Protein AF-A0A1P8F739-F1 (afdb_monomer_lite)

Structure (mmCIF, N/CA/C/O backbone):
data_AF-A0A1P8F739-F1
#
_entry.id   AF-A0A1P8F739-F1
#
loop_
_atom_site.group_PDB
_atom_site.id
_atom_site.type_symbol
_atom_site.label_atom_id
_atom_site.label_alt_id
_atom_site.label_comp_id
_atom_site.label_asym_id
_atom_site.label_entity_id
_atom_site.label_seq_id
_atom_site.pdbx_PDB_ins_code
_atom_site.Cartn_x
_atom_site.Cartn_y
_atom_site.Cartn_z
_atom_site.occupancy
_atom_site.B_iso_or_equiv
_atom_site.auth_seq_id
_atom_site.auth_comp_id
_atom_site.auth_asym_id
_atom_site.auth_atom_id
_atom_site.pdbx_PDB_model_num
ATOM 1 N N . MET A 1 1 ? 6.357 -5.760 -25.708 1.00 57.72 1 MET A N 1
ATOM 2 C CA . MET A 1 1 ? 6.490 -5.282 -24.318 1.00 57.72 1 MET A CA 1
ATOM 3 C C . MET A 1 1 ? 6.549 -3.772 -24.362 1.00 57.72 1 MET A C 1
ATOM 5 O O . MET A 1 1 ? 7.246 -3.258 -25.229 1.00 57.72 1 MET A O 1
ATOM 9 N N . SER A 1 2 ? 5.793 -3.085 -23.507 1.00 71.75 2 SER A N 1
ATOM 10 C CA . SER A 1 2 ? 5.885 -1.627 -23.394 1.00 71.75 2 SER A CA 1
ATOM 11 C C . SER A 1 2 ? 7.216 -1.226 -22.765 1.00 71.75 2 SER A C 1
ATOM 13 O O . SER A 1 2 ? 7.720 -1.922 -21.885 1.00 71.75 2 SER A O 1
ATOM 15 N N . THR A 1 3 ? 7.787 -0.109 -23.203 1.00 87.81 3 THR A N 1
ATOM 16 C CA . THR A 1 3 ? 8.981 0.454 -22.558 1.00 87.81 3 THR A CA 1
ATOM 17 C C . THR A 1 3 ? 8.620 1.061 -21.197 1.00 87.81 3 THR A C 1
ATOM 19 O O . THR A 1 3 ? 7.480 1.470 -20.971 1.00 87.81 3 THR A O 1
ATOM 22 N N . VAL A 1 4 ? 9.598 1.195 -20.293 1.00 91.12 4 VAL A N 1
ATOM 23 C CA . VAL A 1 4 ? 9.411 1.886 -18.998 1.00 91.12 4 VAL A CA 1
ATOM 24 C C . VAL A 1 4 ? 8.818 3.292 -19.192 1.00 91.12 4 VAL A C 1
ATOM 26 O O . VAL A 1 4 ? 7.920 3.695 -18.457 1.00 91.12 4 VAL A O 1
ATOM 29 N N . HIS A 1 5 ? 9.239 4.015 -20.234 1.00 93.50 5 HIS A N 1
ATOM 30 C CA . HIS A 1 5 ? 8.725 5.350 -20.558 1.00 93.50 5 HIS A CA 1
ATOM 31 C C . HIS A 1 5 ? 7.242 5.340 -20.961 1.00 93.50 5 HIS A C 1
ATOM 33 O O . HIS A 1 5 ? 6.478 6.201 -20.521 1.00 93.50 5 HIS A O 1
ATOM 39 N N . GLU A 1 6 ? 6.816 4.361 -21.762 1.00 92.75 6 GLU A N 1
ATOM 40 C CA . GLU A 1 6 ? 5.405 4.189 -22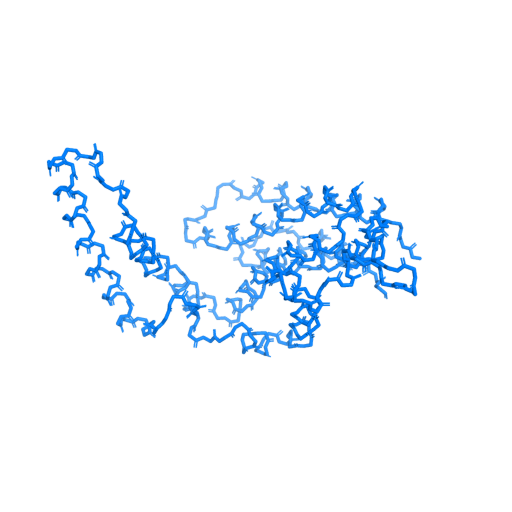.135 1.00 92.75 6 GLU A CA 1
ATOM 41 C C . GLU A 1 6 ? 4.543 3.843 -20.918 1.00 92.75 6 GLU A C 1
ATOM 43 O O . GLU A 1 6 ? 3.455 4.398 -20.754 1.00 92.75 6 GLU A O 1
ATOM 48 N N . LEU A 1 7 ? 5.045 2.974 -20.034 1.00 93.69 7 LEU A N 1
ATOM 49 C CA . LEU A 1 7 ? 4.362 2.605 -18.794 1.00 93.69 7 LEU A CA 1
ATOM 50 C C . LEU A 1 7 ? 4.208 3.799 -17.849 1.00 93.69 7 LEU A C 1
ATOM 52 O O . LEU A 1 7 ? 3.142 3.964 -17.257 1.00 93.69 7 LEU A O 1
ATOM 56 N N . ILE A 1 8 ? 5.226 4.656 -17.736 1.00 95.44 8 ILE A N 1
ATOM 57 C CA . ILE A 1 8 ? 5.146 5.904 -16.961 1.00 95.44 8 ILE A CA 1
ATOM 58 C C . ILE A 1 8 ? 4.092 6.837 -17.554 1.00 95.44 8 ILE A C 1
ATOM 60 O O . ILE A 1 8 ? 3.267 7.373 -16.816 1.00 95.44 8 ILE A O 1
ATOM 64 N N . TYR A 1 9 ? 4.097 7.032 -18.876 1.00 94.88 9 TYR A N 1
ATOM 65 C CA . TYR A 1 9 ? 3.108 7.883 -19.536 1.00 94.88 9 TYR A CA 1
ATOM 66 C C . TYR A 1 9 ? 1.682 7.380 -19.282 1.00 94.88 9 TYR A C 1
ATOM 68 O O . TYR A 1 9 ? 0.817 8.158 -18.884 1.00 94.88 9 TYR A O 1
ATOM 76 N N . LEU A 1 10 ? 1.461 6.074 -19.442 1.00 93.25 10 LEU A N 1
ATOM 77 C CA . LEU A 1 10 ? 0.177 5.425 -19.197 1.00 93.25 10 LEU A CA 1
ATOM 78 C C . LEU A 1 10 ? -0.284 5.569 -17.737 1.00 93.25 10 LEU A C 1
ATOM 80 O O . LEU A 1 10 ? -1.430 5.947 -17.493 1.00 93.25 10 LEU A O 1
ATOM 84 N N . ASN A 1 11 ? 0.601 5.297 -16.773 1.00 94.44 11 ASN A N 1
ATOM 85 C CA . ASN A 1 11 ? 0.320 5.451 -15.343 1.00 94.44 11 ASN A CA 1
ATOM 86 C C . ASN A 1 11 ? -0.067 6.895 -15.006 1.00 94.44 11 ASN A C 1
ATOM 88 O O . ASN A 1 11 ? -1.087 7.134 -14.356 1.00 94.44 11 ASN A O 1
ATOM 92 N N . ARG A 1 12 ? 0.708 7.863 -15.500 1.00 95.62 12 ARG A N 1
ATOM 93 C CA . ARG A 1 12 ? 0.477 9.286 -15.256 1.00 95.62 12 ARG A CA 1
ATOM 94 C C . ARG A 1 12 ? -0.844 9.773 -15.844 1.00 95.62 12 ARG A C 1
ATOM 96 O O . ARG A 1 12 ? -1.566 10.506 -15.174 1.00 95.62 12 ARG A O 1
ATOM 103 N N . ASP A 1 13 ? -1.138 9.397 -17.086 1.00 93.94 13 ASP A N 1
ATOM 104 C CA . ASP A 1 13 ? -2.384 9.736 -17.783 1.00 93.94 13 ASP A CA 1
ATOM 105 C C . ASP A 1 13 ? -3.605 9.230 -17.002 1.00 93.94 13 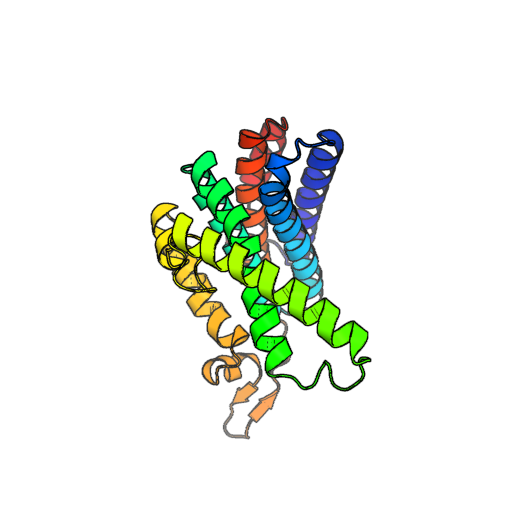ASP A C 1
ATOM 107 O O . ASP A 1 13 ? -4.537 9.985 -16.704 1.00 93.94 13 ASP A O 1
ATOM 111 N N . PHE A 1 14 ? -3.550 7.966 -16.576 1.00 93.81 14 PHE A N 1
ATOM 112 C CA . PHE A 1 14 ? -4.619 7.359 -15.798 1.00 93.81 14 PHE A CA 1
ATOM 113 C C . PHE A 1 14 ? -4.790 8.023 -14.426 1.00 93.81 14 PHE A C 1
ATOM 115 O O . PHE A 1 14 ? -5.898 8.436 -14.083 1.00 93.81 14 PHE A O 1
ATOM 122 N N . ARG A 1 15 ? -3.697 8.215 -13.675 1.00 95.25 15 ARG A N 1
ATOM 123 C CA . ARG A 1 15 ? -3.721 8.891 -12.368 1.00 95.25 15 ARG A CA 1
ATOM 124 C C . ARG A 1 15 ? -4.317 10.290 -12.450 1.00 95.25 15 ARG A C 1
ATOM 126 O O . ARG A 1 15 ? -5.208 10.606 -11.670 1.00 95.25 15 ARG A O 1
ATOM 133 N N . LYS A 1 16 ? -3.879 11.108 -13.411 1.00 94.44 16 LYS A N 1
ATOM 134 C CA . LYS A 1 16 ? -4.412 12.467 -13.591 1.00 94.44 16 LYS A CA 1
ATOM 135 C C . LYS A 1 16 ? -5.904 12.465 -13.894 1.00 94.44 16 LYS A C 1
ATOM 137 O O . LYS A 1 16 ? -6.639 13.302 -13.381 1.00 94.44 16 LYS A O 1
ATOM 142 N N . SER A 1 17 ? -6.356 11.525 -14.720 1.00 91.69 17 SER A N 1
ATOM 143 C CA . SER A 1 17 ? -7.775 11.404 -15.056 1.00 91.69 17 SER A CA 1
ATOM 144 C C . SER A 1 17 ? -8.619 11.072 -13.818 1.00 91.69 17 SER A C 1
ATOM 146 O O . SER A 1 17 ? -9.693 11.643 -13.630 1.00 91.69 17 SER A O 1
ATOM 148 N N . LEU A 1 18 ? -8.101 10.213 -12.935 1.00 91.81 18 LEU A N 1
ATOM 149 C CA . LEU A 1 18 ? -8.728 9.881 -11.656 1.00 91.81 18 LEU A CA 1
ATOM 150 C C . LEU A 1 18 ? -8.724 11.048 -10.659 1.00 91.81 18 LEU A C 1
ATOM 152 O O . LEU A 1 18 ? -9.738 11.294 -10.010 1.00 91.81 18 LEU A O 1
ATOM 156 N N . GLU A 1 19 ? -7.620 11.790 -10.561 1.00 91.06 19 GLU A N 1
ATOM 157 C CA . GLU A 1 19 ? -7.514 12.990 -9.716 1.00 91.06 19 GLU A CA 1
ATOM 158 C C . GLU A 1 19 ? -8.543 14.051 -10.130 1.00 91.06 19 GLU A C 1
ATOM 160 O O . GLU A 1 19 ? -9.282 14.545 -9.282 1.00 91.06 19 GLU A O 1
ATOM 165 N N . ILE A 1 20 ? -8.691 14.310 -11.434 1.00 91.44 20 ILE A N 1
ATOM 166 C CA . ILE A 1 20 ? -9.727 15.209 -11.970 1.00 91.44 20 ILE A CA 1
ATOM 167 C C . ILE A 1 20 ? -11.137 14.711 -11.610 1.00 91.44 20 ILE A C 1
ATOM 169 O O . ILE A 1 20 ? -12.021 15.513 -11.306 1.00 91.44 20 ILE A O 1
ATOM 173 N N . GLY A 1 21 ? -11.368 13.394 -11.653 1.00 89.31 21 GLY A N 1
ATOM 174 C CA . GLY A 1 21 ? -12.634 12.789 -11.233 1.00 89.31 21 GLY A CA 1
ATOM 175 C C . GLY A 1 21 ? -12.950 13.064 -9.761 1.00 89.31 21 GLY A C 1
ATOM 176 O O . GLY A 1 21 ? -14.046 13.524 -9.444 1.00 89.31 21 GLY A O 1
ATOM 177 N N . LEU A 1 22 ? -11.971 12.863 -8.873 1.00 91.06 22 LEU A N 1
ATOM 178 C CA . LEU A 1 22 ? -12.114 13.162 -7.445 1.00 91.06 22 LEU A CA 1
ATOM 179 C C . LEU A 1 22 ? -12.332 14.655 -7.178 1.00 91.06 22 LEU A C 1
ATOM 181 O O . LEU A 1 22 ? -13.181 15.010 -6.365 1.00 91.06 22 LEU A O 1
ATOM 185 N N . GLU A 1 23 ? -11.601 15.533 -7.864 1.00 92.00 23 GLU A N 1
ATOM 186 C CA . GLU A 1 23 ? -11.756 16.984 -7.715 1.00 92.00 23 GLU A CA 1
ATOM 187 C C . GLU A 1 23 ? -13.166 17.448 -8.092 1.00 92.00 23 GLU A C 1
ATOM 189 O O . GLU A 1 23 ? -13.747 18.274 -7.392 1.00 92.00 23 GLU A O 1
ATOM 194 N N . ARG A 1 24 ? -13.750 16.880 -9.156 1.00 91.88 24 ARG A N 1
ATOM 195 C CA . ARG A 1 24 ? -15.124 17.189 -9.588 1.00 91.88 24 ARG A CA 1
ATOM 196 C C . ARG A 1 24 ? -16.192 16.702 -8.615 1.00 91.88 24 ARG A C 1
ATOM 198 O O . ARG A 1 24 ? -17.252 17.315 -8.542 1.00 91.88 24 ARG A O 1
ATOM 205 N N . ALA A 1 25 ? -15.931 15.604 -7.914 1.00 90.38 25 ALA A N 1
ATOM 206 C CA . ALA A 1 25 ? -16.851 15.038 -6.933 1.00 90.38 25 ALA A CA 1
ATOM 207 C C . ALA A 1 25 ? -16.737 15.687 -5.541 1.00 90.38 25 ALA A C 1
ATOM 209 O O . ALA A 1 25 ? -17.565 15.430 -4.669 1.00 90.38 25 ALA A O 1
ATOM 210 N N . SER A 1 26 ? -15.722 16.526 -5.325 1.00 90.06 26 SER A N 1
ATOM 211 C CA . SER A 1 26 ? -15.549 17.307 -4.102 1.00 90.06 26 SER A CA 1
ATOM 212 C C . SER A 1 26 ? -16.643 18.386 -3.962 1.00 90.06 26 SER A C 1
ATOM 214 O O . SER A 1 26 ? -17.015 19.000 -4.965 1.00 90.06 26 SER A O 1
ATOM 216 N N . PRO A 1 27 ? -17.133 18.695 -2.742 1.00 94.31 27 PRO A N 1
ATOM 217 C CA . PRO A 1 27 ? -16.704 18.162 -1.446 1.00 94.31 27 PRO A CA 1
ATOM 218 C C . PRO A 1 27 ? -17.307 16.791 -1.112 1.00 94.31 27 PRO A C 1
ATOM 220 O O . PRO A 1 27 ? -18.465 16.509 -1.404 1.00 94.31 27 PRO A O 1
ATOM 223 N N . PHE A 1 28 ? -16.529 15.962 -0.411 1.00 92.50 28 PHE A N 1
ATOM 224 C CA . PHE A 1 28 ? -16.966 14.642 0.046 1.00 92.50 28 PHE A CA 1
ATOM 225 C C . PHE A 1 28 ? -17.587 14.679 1.451 1.00 92.50 28 PHE A C 1
ATOM 227 O O . PHE A 1 28 ? -17.166 15.486 2.287 1.00 92.50 28 PHE A O 1
ATOM 234 N N . PRO A 1 29 ? -18.526 13.766 1.769 1.00 90.12 29 PRO A N 1
ATOM 235 C CA . PRO A 1 29 ? -18.999 13.579 3.135 1.00 90.12 29 PRO A CA 1
ATOM 236 C C . PRO A 1 29 ? -17.845 13.239 4.098 1.00 90.12 29 PRO A C 1
ATOM 238 O O . PRO A 1 29 ? -16.981 12.433 3.739 1.00 90.12 29 PRO A O 1
ATOM 241 N N . PRO A 1 30 ? -17.842 13.757 5.345 1.00 89.50 30 PRO A N 1
ATOM 242 C CA . PRO A 1 30 ? -16.742 13.529 6.282 1.00 89.50 30 PRO A CA 1
ATOM 243 C C . PRO A 1 30 ? -16.425 12.051 6.513 1.00 89.50 30 PRO A C 1
ATOM 245 O O . PRO A 1 30 ? -15.262 11.678 6.549 1.00 89.50 30 PRO A O 1
ATOM 248 N N . HIS A 1 31 ? -17.432 11.180 6.596 1.00 88.00 31 HIS A N 1
ATOM 249 C CA . HIS A 1 31 ? -17.236 9.752 6.872 1.00 88.00 31 HIS A CA 1
ATOM 250 C C . HIS A 1 31 ? -16.448 8.993 5.782 1.00 88.00 31 HIS A C 1
ATOM 252 O O . HIS A 1 31 ? -15.978 7.887 6.035 1.00 88.00 31 HIS A O 1
ATOM 258 N N . CYS A 1 32 ? -16.258 9.577 4.594 1.00 90.69 32 CYS A N 1
ATOM 259 C CA . CYS A 1 32 ? -15.524 8.963 3.485 1.00 90.69 32 CYS A CA 1
ATOM 260 C C . CYS A 1 32 ? -14.007 9.203 3.542 1.00 90.69 32 CYS A C 1
ATOM 262 O O . CYS A 1 32 ? -13.263 8.596 2.765 1.00 90.69 32 CYS A O 1
ATOM 264 N N . TRP A 1 33 ? -13.529 10.066 4.450 1.00 93.94 33 TRP A N 1
ATOM 265 C CA . TRP A 1 33 ? -12.118 10.456 4.533 1.00 93.94 33 TRP A CA 1
ATOM 266 C C . TRP A 1 33 ? -11.123 9.278 4.583 1.00 93.94 33 TRP A C 1
ATOM 268 O O . TRP A 1 33 ? -10.086 9.396 3.928 1.00 93.94 33 TRP A O 1
ATOM 278 N N . PRO A 1 34 ? -11.379 8.135 5.263 1.00 94.44 34 PRO A N 1
ATOM 279 C CA . PRO A 1 34 ? -10.375 7.073 5.344 1.00 94.44 34 PRO A CA 1
ATOM 280 C C . PRO A 1 34 ? -10.186 6.355 4.004 1.00 94.44 34 PRO A C 1
ATOM 282 O O . PRO A 1 34 ? -9.075 5.945 3.667 1.00 94.44 34 PRO A O 1
ATOM 285 N N . LEU A 1 35 ? -11.259 6.239 3.215 1.00 94.94 35 LEU A N 1
ATOM 286 C CA . LEU A 1 35 ? -11.206 5.656 1.875 1.00 94.94 35 LEU A CA 1
ATOM 287 C C . LEU A 1 35 ? -10.463 6.586 0.914 1.00 94.94 35 LEU A C 1
ATOM 289 O O . LEU A 1 35 ? -9.581 6.139 0.182 1.00 94.94 35 LEU A O 1
ATOM 293 N N . LEU A 1 36 ? -10.762 7.887 0.978 1.00 94.25 36 LEU A N 1
ATOM 294 C CA . LEU A 1 36 ? -10.061 8.916 0.205 1.00 94.25 36 LEU A CA 1
ATOM 295 C C . LEU A 1 36 ? -8.573 8.976 0.568 1.00 94.25 36 LEU A C 1
ATOM 297 O O . LEU A 1 36 ? -7.733 9.056 -0.324 1.00 94.25 36 LEU A O 1
ATOM 301 N N . TYR A 1 37 ? -8.232 8.865 1.856 1.00 95.00 37 TYR A N 1
ATOM 302 C CA . TYR A 1 37 ? -6.849 8.775 2.325 1.00 95.00 37 TYR A CA 1
ATOM 303 C C . TYR A 1 37 ? -6.100 7.620 1.652 1.00 95.00 37 TYR A C 1
ATOM 305 O O . TYR A 1 37 ? -5.014 7.832 1.108 1.00 95.00 37 TYR A O 1
ATOM 313 N N . LEU A 1 38 ? -6.674 6.412 1.648 1.00 96.38 38 LEU A N 1
ATOM 314 C CA . LEU A 1 38 ? -6.048 5.250 1.015 1.00 96.38 38 LEU A CA 1
ATOM 315 C C . LEU A 1 38 ? -5.895 5.455 -0.502 1.00 96.38 38 LEU A C 1
ATOM 317 O O . LEU A 1 38 ? -4.822 5.183 -1.038 1.00 96.38 38 LEU A O 1
ATOM 321 N N . ALA A 1 39 ? -6.910 6.004 -1.175 1.00 94.50 39 ALA A N 1
ATOM 322 C CA . ALA A 1 39 ? -6.870 6.324 -2.608 1.00 94.50 39 ALA A CA 1
ATOM 323 C C . ALA A 1 39 ? -5.739 7.290 -2.967 1.00 94.50 39 ALA A C 1
ATOM 325 O O . ALA A 1 39 ? -4.918 7.022 -3.845 1.00 94.50 39 ALA A O 1
ATOM 326 N N . VAL A 1 40 ? -5.690 8.418 -2.254 1.00 94.25 40 VAL A N 1
ATOM 327 C CA . VAL A 1 40 ? -4.706 9.477 -2.473 1.00 94.25 40 VAL A CA 1
ATOM 328 C C . VAL A 1 40 ? -3.313 8.959 -2.140 1.00 94.25 40 VAL A C 1
ATOM 330 O O . VAL A 1 40 ? -2.369 9.231 -2.878 1.00 94.25 40 VAL A O 1
ATOM 333 N N . LYS A 1 41 ? -3.166 8.153 -1.082 1.00 96.19 41 LYS A N 1
ATOM 334 C CA . LYS A 1 41 ? -1.895 7.496 -0.759 1.00 96.19 41 LYS A CA 1
ATOM 335 C C . LYS A 1 41 ? -1.406 6.628 -1.920 1.00 96.19 41 LYS A C 1
ATOM 337 O O . LYS A 1 41 ? -0.241 6.748 -2.293 1.00 96.19 41 LYS A O 1
ATOM 342 N N . ILE A 1 42 ? -2.276 5.804 -2.510 1.00 97.50 42 ILE A N 1
ATOM 343 C CA . ILE A 1 42 ? -1.939 4.954 -3.665 1.00 97.50 42 ILE A CA 1
ATOM 344 C C . ILE A 1 42 ? -1.524 5.817 -4.864 1.00 97.50 42 ILE A C 1
ATOM 346 O O . ILE A 1 42 ? -0.454 5.589 -5.424 1.00 97.50 42 ILE A O 1
ATOM 350 N N . ALA A 1 43 ? -2.292 6.859 -5.202 1.00 96.38 43 ALA A N 1
ATOM 351 C CA . ALA A 1 43 ? -1.958 7.782 -6.292 1.00 96.38 43 ALA A CA 1
ATOM 352 C C . ALA A 1 43 ? -0.598 8.477 -6.081 1.00 96.38 43 ALA A C 1
ATOM 354 O O . ALA A 1 43 ? 0.227 8.543 -6.994 1.00 96.38 43 ALA A O 1
ATOM 355 N N . ARG A 1 44 ? -0.314 8.931 -4.855 1.00 96.94 44 ARG A N 1
ATOM 356 C CA . ARG A 1 44 ? 0.965 9.563 -4.494 1.00 96.94 44 ARG A CA 1
ATOM 357 C C . ARG A 1 44 ? 2.136 8.586 -4.524 1.00 96.94 44 ARG A C 1
ATOM 359 O O . ARG A 1 44 ? 3.239 8.965 -4.903 1.00 96.94 44 ARG A O 1
ATOM 366 N N . HIS A 1 45 ? 1.920 7.336 -4.128 1.00 97.75 45 HIS A N 1
ATOM 367 C CA . HIS A 1 45 ? 2.942 6.297 -4.231 1.00 97.75 45 HIS A CA 1
ATOM 368 C C . HIS A 1 45 ? 3.233 5.921 -5.684 1.00 97.75 45 HIS A C 1
ATOM 370 O O . HIS A 1 45 ? 4.397 5.725 -6.024 1.00 97.75 45 HIS A O 1
ATOM 376 N N . GLN A 1 46 ? 2.221 5.906 -6.554 1.00 96.75 46 GLN A N 1
ATOM 377 C CA . GLN A 1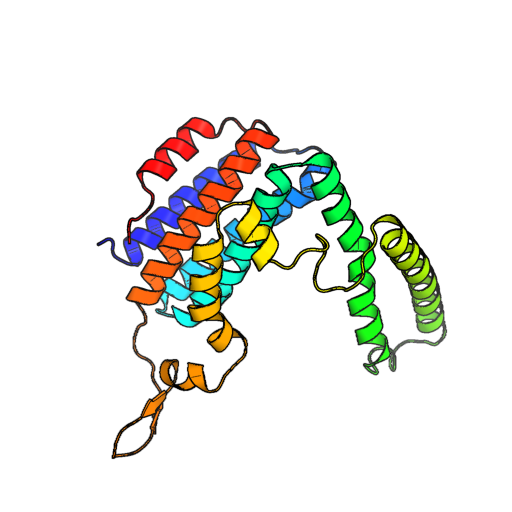 46 ? 2.439 5.714 -7.986 1.00 96.75 46 GLN A CA 1
ATOM 378 C C . GLN A 1 46 ? 3.321 6.823 -8.570 1.00 96.75 46 GLN A C 1
ATOM 380 O O . GLN A 1 46 ? 4.271 6.538 -9.289 1.00 96.75 46 GLN A O 1
ATOM 385 N N . GLU A 1 47 ? 3.064 8.082 -8.211 1.00 97.19 47 GLU A N 1
ATOM 386 C CA . GLU A 1 47 ? 3.906 9.205 -8.633 1.00 97.19 47 GLU A CA 1
ATOM 387 C C . GLU A 1 47 ? 5.358 9.068 -8.143 1.00 97.19 47 GLU A C 1
ATOM 389 O O . GLU A 1 47 ? 6.294 9.305 -8.905 1.00 97.19 47 GLU A O 1
ATOM 394 N N . ALA A 1 48 ? 5.566 8.632 -6.897 1.00 97.94 48 ALA A N 1
ATOM 395 C CA . ALA A 1 48 ? 6.907 8.352 -6.383 1.00 97.94 48 ALA A CA 1
ATOM 396 C C . ALA A 1 48 ? 7.592 7.207 -7.150 1.00 97.94 48 ALA A C 1
ATOM 398 O O . ALA A 1 48 ? 8.773 7.305 -7.487 1.00 97.94 48 ALA A O 1
ATOM 399 N N . LEU A 1 49 ? 6.848 6.147 -7.475 1.00 97.56 49 LEU A N 1
ATOM 400 C CA . LEU A 1 49 ? 7.342 5.029 -8.271 1.00 97.56 49 LEU A CA 1
ATOM 401 C C . LEU A 1 49 ? 7.733 5.462 -9.692 1.00 97.56 49 LEU A C 1
ATOM 403 O O . LEU A 1 49 ? 8.778 5.037 -10.175 1.00 97.56 49 LEU A O 1
ATOM 407 N N . GLU A 1 50 ? 6.956 6.332 -10.346 1.00 96.94 50 GLU A N 1
ATOM 408 C CA . GLU A 1 50 ? 7.308 6.899 -11.658 1.00 96.94 50 GLU A CA 1
ATOM 409 C C . GLU A 1 50 ? 8.677 7.601 -11.614 1.00 96.94 50 GLU A C 1
ATOM 411 O O . GLU A 1 50 ? 9.496 7.426 -12.517 1.00 96.94 50 GLU A O 1
ATOM 416 N N . VAL A 1 51 ? 8.955 8.369 -10.553 1.00 97.50 51 VAL A N 1
ATOM 417 C CA . VAL A 1 51 ? 10.244 9.063 -10.372 1.00 97.50 51 VAL A CA 1
ATOM 418 C C . VAL A 1 51 ? 11.398 8.075 -10.192 1.00 97.50 51 VAL A C 1
ATOM 420 O O . VAL A 1 51 ? 12.467 8.284 -10.767 1.00 97.50 51 VAL A O 1
ATOM 423 N N . LEU A 1 52 ? 11.191 7.003 -9.424 1.00 96.62 52 LEU A N 1
ATOM 424 C CA . LEU A 1 52 ? 12.192 5.950 -9.225 1.00 96.62 52 LEU A CA 1
ATOM 425 C C . LEU A 1 52 ? 12.450 5.167 -10.518 1.00 96.62 52 LEU A C 1
ATOM 427 O O . LEU A 1 52 ? 13.603 4.925 -10.871 1.00 96.62 52 LEU A O 1
ATOM 431 N N . ALA A 1 53 ? 11.395 4.842 -11.264 1.00 96.38 53 ALA A N 1
ATOM 432 C CA . ALA A 1 53 ? 11.494 4.122 -12.528 1.00 96.38 53 ALA A CA 1
ATOM 433 C C . ALA A 1 53 ? 12.236 4.923 -13.611 1.00 96.38 53 ALA A C 1
ATOM 435 O O . ALA A 1 53 ? 13.014 4.347 -14.361 1.00 96.38 53 ALA A O 1
ATOM 436 N N . LEU A 1 54 ? 12.084 6.254 -13.649 1.00 95.19 54 LEU A N 1
ATOM 437 C CA . LEU A 1 54 ? 12.877 7.134 -14.529 1.00 95.19 54 LEU A CA 1
ATOM 438 C C . LEU A 1 54 ? 14.386 7.110 -14.236 1.00 95.19 54 LEU A C 1
ATOM 440 O O . LEU A 1 54 ? 15.174 7.632 -15.024 1.00 95.19 54 LEU A O 1
ATOM 444 N N . ARG A 1 55 ? 14.781 6.586 -13.075 1.00 94.50 55 ARG A N 1
ATOM 445 C CA . ARG A 1 55 ? 16.169 6.485 -12.614 1.00 94.50 55 ARG A CA 1
ATOM 446 C C . ARG A 1 55 ? 16.634 5.034 -12.487 1.00 94.50 55 ARG A C 1
ATOM 448 O O . ARG A 1 55 ? 17.677 4.801 -11.888 1.00 94.50 55 ARG A O 1
ATOM 455 N N . ASP A 1 56 ? 15.858 4.093 -13.025 1.00 94.06 56 ASP A N 1
ATOM 456 C CA . ASP A 1 56 ? 16.130 2.657 -12.996 1.00 94.06 56 ASP A CA 1
ATOM 457 C C . ASP A 1 56 ? 16.248 2.052 -11.579 1.00 94.06 56 ASP A C 1
ATOM 459 O O . ASP A 1 56 ? 16.927 1.043 -11.383 1.00 94.06 56 ASP A O 1
ATOM 463 N N . PHE A 1 57 ? 15.570 2.647 -10.587 1.00 94.12 57 PHE A N 1
ATOM 464 C CA . PHE A 1 57 ? 15.514 2.165 -9.198 1.00 94.12 57 PHE A CA 1
ATOM 465 C C . PHE A 1 57 ? 14.331 1.208 -8.978 1.00 94.12 57 PHE A C 1
ATOM 467 O O . PHE A 1 57 ? 13.347 1.532 -8.306 1.00 94.12 57 PHE A O 1
ATOM 474 N N . GLY A 1 58 ? 14.396 0.026 -9.593 1.00 93.25 58 GLY A N 1
ATOM 475 C CA . GLY A 1 58 ? 13.336 -0.987 -9.558 1.00 93.25 58 GLY A CA 1
ATOM 476 C C . GLY A 1 58 ? 13.116 -1.601 -8.174 1.00 93.25 58 GLY A C 1
ATOM 477 O O . GLY A 1 58 ? 11.974 -1.754 -7.742 1.00 93.25 58 GLY A O 1
ATOM 478 N N . SER A 1 59 ? 14.192 -1.892 -7.449 1.00 92.12 59 SER A N 1
ATOM 479 C CA . SER A 1 59 ? 14.172 -2.489 -6.113 1.00 92.12 59 SER A CA 1
ATOM 480 C C . SER A 1 59 ? 13.579 -1.542 -5.075 1.00 92.12 59 SER A C 1
ATOM 482 O O . SER A 1 59 ? 12.703 -1.945 -4.309 1.00 92.12 59 SER A O 1
ATOM 484 N N . GLU A 1 60 ? 13.982 -0.270 -5.092 1.00 93.62 60 GLU A N 1
ATOM 485 C CA . GLU A 1 60 ? 13.388 0.783 -4.264 1.00 93.62 60 GLU A CA 1
ATOM 486 C C . GLU A 1 60 ? 11.939 1.060 -4.690 1.00 93.62 60 GLU A C 1
ATOM 488 O O . GLU A 1 60 ? 11.063 1.245 -3.842 1.00 93.62 60 GLU A O 1
ATOM 493 N N . GLY A 1 61 ? 11.656 1.010 -5.996 1.00 95.94 61 GLY A N 1
ATOM 494 C CA . GLY A 1 61 ? 10.297 1.063 -6.529 1.00 95.94 61 GLY A CA 1
ATOM 495 C C . GLY A 1 61 ? 9.404 -0.043 -5.963 1.00 95.94 61 GLY A C 1
ATOM 496 O O . GLY A 1 61 ? 8.270 0.217 -5.563 1.00 95.94 61 GLY A O 1
ATOM 497 N N . GLY A 1 62 ? 9.934 -1.256 -5.824 1.00 95.00 62 GLY A N 1
ATOM 498 C CA . GLY A 1 62 ? 9.241 -2.387 -5.214 1.00 95.00 62 GLY A CA 1
ATOM 499 C C . GLY A 1 62 ? 8.882 -2.190 -3.739 1.00 95.00 62 GLY A C 1
ATOM 500 O O . GLY A 1 62 ? 7.849 -2.682 -3.281 1.00 95.00 62 GLY A O 1
ATOM 501 N N . ILE A 1 63 ? 9.673 -1.415 -2.989 1.00 94.69 63 ILE A N 1
ATOM 502 C CA . ILE A 1 63 ? 9.332 -1.027 -1.608 1.00 94.69 63 ILE A CA 1
ATOM 503 C C . ILE A 1 63 ? 8.082 -0.139 -1.608 1.00 94.69 63 ILE A C 1
ATOM 505 O O . ILE A 1 63 ? 7.144 -0.375 -0.842 1.00 94.69 63 ILE A O 1
ATOM 509 N N . ILE A 1 64 ? 8.033 0.856 -2.500 1.00 97.12 64 ILE A N 1
ATOM 510 C CA . ILE A 1 64 ? 6.861 1.727 -2.658 1.00 97.12 64 ILE A CA 1
ATOM 511 C C . ILE A 1 64 ? 5.644 0.921 -3.126 1.00 97.12 64 ILE A C 1
ATOM 513 O O . ILE A 1 64 ? 4.545 1.091 -2.589 1.00 97.12 64 ILE A O 1
ATOM 517 N N . LEU A 1 65 ? 5.850 -0.012 -4.058 1.00 97.25 65 LEU A N 1
ATOM 518 C CA . LEU A 1 65 ? 4.815 -0.911 -4.558 1.00 97.25 65 LEU A CA 1
ATOM 519 C C . LEU A 1 65 ? 4.189 -1.754 -3.438 1.00 97.25 65 LEU A C 1
ATOM 521 O O . LEU A 1 65 ? 2.968 -1.894 -3.407 1.00 97.25 65 LEU A O 1
ATOM 525 N N . ARG A 1 66 ? 4.977 -2.265 -2.478 1.00 95.94 66 ARG A N 1
ATOM 526 C CA . ARG A 1 66 ? 4.433 -2.980 -1.304 1.00 95.94 66 ARG A CA 1
ATOM 527 C C . ARG A 1 66 ? 3.467 -2.114 -0.497 1.00 95.94 66 ARG A C 1
ATOM 529 O O . ARG A 1 66 ? 2.398 -2.586 -0.120 1.00 95.94 66 ARG A O 1
ATOM 536 N N . SER A 1 67 ? 3.802 -0.843 -0.278 1.00 96.19 67 SER A N 1
ATOM 537 C CA . SER A 1 67 ? 2.913 0.087 0.430 1.00 96.19 67 SER A CA 1
ATOM 538 C C . SER A 1 67 ? 1.633 0.387 -0.373 1.00 96.19 67 SER A C 1
ATOM 540 O O . SER A 1 67 ? 0.549 0.487 0.209 1.00 96.19 67 SER A O 1
ATOM 542 N N . MET A 1 68 ? 1.714 0.462 -1.711 1.00 97.81 68 MET A N 1
ATOM 543 C CA . MET A 1 68 ? 0.525 0.552 -2.579 1.00 97.81 68 MET A CA 1
ATOM 544 C C . MET A 1 68 ? -0.352 -0.697 -2.476 1.00 97.81 68 MET A C 1
ATOM 546 O O . MET A 1 68 ? -1.570 -0.586 -2.326 1.00 97.81 68 MET A O 1
ATOM 550 N N . PHE A 1 69 ? 0.262 -1.879 -2.530 1.00 97.88 69 PHE A N 1
ATOM 551 C CA . PHE A 1 69 ? -0.420 -3.159 -2.386 1.00 97.88 69 PHE A CA 1
ATOM 552 C C . PHE A 1 69 ? -1.158 -3.248 -1.050 1.00 97.88 69 PHE A C 1
ATOM 554 O O . PHE A 1 69 ? -2.337 -3.580 -1.030 1.00 97.88 69 PHE A O 1
ATOM 561 N N . GLU A 1 70 ? -0.502 -2.892 0.055 1.00 97.19 70 GLU A N 1
ATOM 562 C CA . GLU A 1 70 ? -1.098 -2.884 1.393 1.00 97.19 70 GLU A CA 1
ATOM 563 C C . GLU A 1 70 ? -2.297 -1.944 1.489 1.00 97.19 70 GLU A C 1
ATOM 565 O O . GLU A 1 70 ? -3.358 -2.332 1.982 1.00 97.19 70 GLU A O 1
ATOM 570 N N . ALA A 1 71 ? -2.162 -0.717 0.978 1.00 97.69 71 ALA A N 1
ATOM 571 C CA . ALA A 1 71 ? -3.265 0.236 0.946 1.00 97.69 71 ALA A CA 1
ATOM 572 C C . ALA A 1 71 ? -4.445 -0.286 0.106 1.00 97.69 71 ALA A C 1
ATOM 574 O O . ALA A 1 71 ? -5.601 -0.158 0.512 1.00 97.69 71 ALA A O 1
ATOM 575 N N . THR A 1 72 ? -4.158 -0.934 -1.024 1.00 98.12 72 THR A N 1
ATOM 576 C CA . THR A 1 72 ? -5.185 -1.490 -1.915 1.00 98.12 72 THR A CA 1
ATOM 577 C C . THR A 1 72 ? -5.855 -2.720 -1.309 1.00 98.12 72 THR A C 1
ATOM 579 O O . THR A 1 72 ? -7.076 -2.835 -1.345 1.00 98.12 72 THR A O 1
ATOM 582 N N . ALA A 1 73 ? -5.088 -3.612 -0.680 1.00 97.94 73 ALA A N 1
ATOM 583 C CA . ALA A 1 73 ? -5.615 -4.766 0.036 1.00 97.94 73 ALA A CA 1
ATOM 584 C C . ALA A 1 73 ? -6.517 -4.332 1.201 1.00 97.94 73 ALA A C 1
ATOM 586 O O . ALA A 1 73 ? -7.579 -4.918 1.392 1.00 97.94 73 ALA A O 1
ATOM 587 N N . ASN A 1 74 ? -6.150 -3.271 1.930 1.00 97.38 74 ASN A N 1
ATOM 588 C CA . ASN A 1 74 ? -7.018 -2.674 2.947 1.00 97.38 74 ASN A CA 1
ATOM 589 C C . ASN A 1 74 ? -8.336 -2.168 2.339 1.00 97.38 74 ASN A C 1
ATOM 591 O O . ASN A 1 74 ? -9.395 -2.514 2.855 1.00 97.38 74 ASN A O 1
ATOM 595 N N . LEU A 1 75 ? -8.295 -1.414 1.231 1.00 97.12 75 LEU A N 1
ATOM 596 C CA . LEU A 1 75 ? -9.501 -0.928 0.542 1.00 97.12 75 LEU A CA 1
ATOM 597 C C . LEU A 1 75 ? -10.415 -2.070 0.084 1.00 97.12 75 LEU A C 1
ATOM 599 O O . LEU A 1 75 ? -11.610 -2.058 0.369 1.00 97.12 75 LEU A O 1
ATOM 603 N N . LEU A 1 76 ? -9.858 -3.072 -0.595 1.00 97.00 76 LEU A N 1
ATOM 604 C CA . LEU A 1 76 ? -10.620 -4.216 -1.099 1.00 97.00 76 LEU A CA 1
ATOM 605 C C . LEU A 1 76 ? -11.115 -5.135 0.016 1.00 97.00 76 LEU A C 1
ATOM 607 O O . LEU A 1 76 ? -12.124 -5.816 -0.139 1.00 97.00 76 LEU A O 1
ATOM 611 N N . TRP A 1 77 ? -10.416 -5.185 1.146 1.00 97.62 77 TRP A N 1
ATOM 612 C CA . TRP A 1 77 ? -10.926 -5.887 2.310 1.00 97.62 77 TRP A CA 1
ATOM 613 C C . TRP A 1 77 ? -12.078 -5.091 2.925 1.00 97.62 77 TRP A C 1
ATOM 615 O O . TRP A 1 77 ? -13.138 -5.660 3.159 1.00 97.62 77 TRP A O 1
ATOM 625 N N . ILE A 1 78 ? -11.948 -3.775 3.107 1.00 96.69 78 ILE A N 1
ATOM 626 C CA . ILE A 1 78 ? -13.055 -2.927 3.576 1.00 96.69 78 ILE A CA 1
ATOM 627 C C . ILE A 1 78 ? -14.276 -3.071 2.656 1.00 96.69 78 ILE A C 1
ATOM 629 O O . ILE A 1 78 ? -15.384 -3.218 3.159 1.00 96.69 78 ILE A O 1
ATOM 633 N N . SER A 1 79 ? -14.091 -3.149 1.335 1.00 95.25 79 SER A N 1
ATOM 634 C CA . SER A 1 79 ? -15.198 -3.243 0.372 1.00 95.25 79 SER A CA 1
ATOM 635 C C . SER A 1 79 ? -16.111 -4.462 0.541 1.00 95.25 79 SER A C 1
ATOM 637 O O . SER A 1 79 ? -17.261 -4.419 0.109 1.00 95.25 79 SER A O 1
ATOM 639 N N . LYS A 1 80 ? -15.639 -5.539 1.183 1.00 95.69 80 LYS A N 1
ATOM 640 C CA . LYS A 1 80 ? -16.454 -6.735 1.453 1.00 95.69 80 LYS A CA 1
ATOM 641 C C . LYS A 1 80 ? -17.504 -6.522 2.541 1.00 95.69 80 LYS A C 1
ATOM 643 O O . LYS A 1 80 ? -18.516 -7.212 2.520 1.00 95.69 80 LYS A O 1
ATOM 648 N N . ASP A 1 81 ? -17.251 -5.618 3.484 1.00 95.50 81 ASP A N 1
ATOM 649 C CA . ASP A 1 81 ? -18.183 -5.277 4.564 1.00 95.50 81 ASP A CA 1
ATOM 650 C C . ASP A 1 81 ? -17.904 -3.841 5.058 1.00 95.50 81 ASP A C 1
ATOM 652 O O . ASP A 1 81 ? -17.263 -3.644 6.100 1.00 95.50 81 ASP A O 1
ATOM 656 N N . PRO A 1 82 ? -18.285 -2.816 4.263 1.00 93.50 82 PRO A N 1
ATOM 657 C CA . PRO A 1 82 ? -17.726 -1.474 4.399 1.00 93.50 82 PRO A CA 1
ATOM 658 C C . PRO A 1 82 ? -17.982 -0.819 5.747 1.00 93.50 82 PRO A C 1
ATOM 660 O O . PRO A 1 82 ? -17.051 -0.283 6.336 1.00 93.50 82 PRO A O 1
ATOM 663 N N . ALA A 1 83 ? -19.215 -0.867 6.254 1.00 92.50 83 ALA A N 1
ATOM 664 C CA . ALA A 1 83 ? -19.583 -0.153 7.473 1.00 92.50 83 ALA A CA 1
ATOM 665 C C . ALA A 1 83 ? -18.762 -0.607 8.701 1.00 92.50 83 ALA A C 1
ATOM 667 O O . ALA A 1 83 ? -18.028 0.216 9.253 1.00 92.50 83 ALA A O 1
ATOM 668 N N . PRO A 1 84 ? -18.788 -1.885 9.126 1.00 94.56 84 PRO A N 1
ATOM 669 C CA . PRO A 1 84 ? -18.029 -2.313 10.301 1.00 94.56 84 PRO A CA 1
ATOM 670 C C . PRO A 1 84 ? -16.511 -2.281 10.077 1.00 94.56 84 PRO A C 1
ATOM 672 O O . PRO A 1 84 ? -15.770 -1.927 10.998 1.00 94.56 84 PRO A O 1
ATOM 675 N N . ARG A 1 85 ? -16.020 -2.601 8.869 1.00 95.50 85 ARG A N 1
ATOM 676 C CA . ARG A 1 85 ? -14.573 -2.594 8.580 1.00 95.50 85 ARG A CA 1
ATOM 677 C C . ARG A 1 85 ? -14.008 -1.175 8.557 1.00 95.50 85 ARG A C 1
ATOM 679 O O . ARG A 1 85 ? -12.914 -0.962 9.076 1.00 95.50 85 ARG A O 1
ATOM 686 N N . LEU A 1 86 ? -14.753 -0.201 8.033 1.00 94.31 86 LEU A N 1
ATOM 687 C CA . LEU A 1 86 ? -14.359 1.208 8.047 1.00 94.31 86 LEU A CA 1
ATOM 688 C C . LEU A 1 86 ? -14.393 1.791 9.462 1.00 94.31 86 LEU A C 1
ATOM 690 O O . LEU A 1 86 ? -13.426 2.433 9.866 1.00 94.31 86 LEU A O 1
ATOM 694 N N . THR A 1 87 ? -15.445 1.516 10.240 1.00 93.75 87 THR A N 1
ATOM 695 C CA . THR A 1 87 ? -15.514 1.929 11.652 1.00 93.75 87 THR A CA 1
ATOM 696 C C . THR A 1 87 ? -14.320 1.400 12.435 1.00 93.75 87 THR A C 1
ATOM 698 O O . THR A 1 87 ? -13.648 2.160 13.129 1.00 93.75 87 THR A O 1
ATOM 701 N N . ARG A 1 88 ? -13.989 0.115 12.260 1.00 94.44 88 ARG A N 1
ATOM 702 C CA . ARG A 1 88 ? -12.809 -0.495 12.880 1.00 94.44 88 ARG A CA 1
ATOM 703 C C . ARG A 1 88 ? -11.502 0.165 12.429 1.00 94.44 88 ARG A C 1
ATOM 705 O O . ARG A 1 88 ? -10.631 0.405 13.259 1.00 94.44 88 ARG A O 1
ATOM 712 N N . PHE A 1 89 ? -11.356 0.455 11.136 1.00 94.38 89 PHE A N 1
ATOM 713 C CA . PHE A 1 89 ? -10.167 1.114 10.587 1.00 94.38 89 PHE A CA 1
ATOM 714 C C . PHE A 1 89 ? -9.950 2.503 11.202 1.00 94.38 89 PHE A C 1
ATOM 716 O O . PHE A 1 89 ? -8.838 2.839 11.600 1.00 94.38 89 PHE A O 1
ATOM 723 N N . VAL A 1 90 ? -11.025 3.284 11.345 1.00 93.06 90 VAL A N 1
ATOM 724 C CA . VAL A 1 90 ? -10.985 4.606 11.985 1.00 93.06 90 VAL A CA 1
ATOM 725 C C . VAL A 1 90 ? -10.701 4.494 13.480 1.00 93.06 90 VAL A C 1
ATOM 727 O O . VAL A 1 90 ? -9.858 5.228 13.988 1.00 93.06 90 VAL A O 1
ATOM 730 N N . ALA A 1 91 ? -11.341 3.557 14.182 1.00 91.62 91 ALA A N 1
ATOM 731 C CA . ALA A 1 91 ? -11.095 3.323 15.605 1.00 91.62 91 ALA A CA 1
ATOM 732 C C . ALA A 1 91 ? -9.619 2.990 15.882 1.00 91.62 91 ALA A C 1
ATOM 734 O O . ALA A 1 91 ? -9.042 3.435 16.875 1.00 91.62 91 ALA A O 1
ATOM 735 N N . PHE A 1 92 ? -8.970 2.272 14.963 1.00 92.06 92 PHE A N 1
ATOM 736 C CA . PHE A 1 92 ? -7.558 1.943 15.095 1.00 92.06 92 PHE A CA 1
ATOM 737 C C . PHE A 1 92 ? -6.634 3.168 15.068 1.00 92.06 92 PHE A C 1
ATOM 739 O O . PHE A 1 92 ? -5.583 3.123 15.694 1.00 92.06 92 PHE A O 1
ATOM 746 N N . LEU A 1 93 ? -7.014 4.281 14.427 1.00 87.62 93 LEU A N 1
ATOM 747 C CA . LEU A 1 93 ? -6.230 5.525 14.472 1.00 87.62 93 LEU A CA 1
ATOM 748 C C . LEU A 1 93 ? -6.060 6.029 15.914 1.00 87.62 93 LEU A C 1
ATOM 750 O O . LEU A 1 93 ? -4.963 6.409 16.325 1.00 87.62 93 LEU A O 1
ATOM 754 N N . ALA A 1 94 ? -7.145 6.008 16.690 1.00 81.81 94 ALA A N 1
ATOM 755 C CA . ALA A 1 94 ? -7.114 6.414 18.089 1.00 81.81 94 ALA A CA 1
ATOM 756 C C . ALA A 1 94 ? -6.268 5.446 18.932 1.00 81.81 94 ALA A C 1
ATOM 758 O O . ALA A 1 94 ? -5.483 5.886 19.773 1.00 81.81 94 ALA A O 1
ATOM 759 N N . PHE A 1 95 ? -6.354 4.144 18.648 1.00 84.00 95 PHE A N 1
ATOM 760 C CA . PHE A 1 95 ? -5.549 3.115 19.305 1.00 84.00 95 PHE A CA 1
ATOM 761 C C . PHE A 1 95 ? -4.042 3.227 18.982 1.00 84.00 95 PHE A C 1
ATOM 763 O O . PHE A 1 95 ? -3.218 3.277 19.895 1.00 84.00 95 PHE A O 1
ATOM 770 N N . ASP A 1 96 ? -3.666 3.335 17.703 1.00 83.81 96 ASP A N 1
ATOM 771 C CA . ASP A 1 96 ? -2.266 3.375 17.241 1.00 83.81 96 ASP A CA 1
ATOM 772 C C . ASP A 1 96 ? -1.528 4.647 17.669 1.00 83.81 96 ASP A C 1
ATOM 774 O O . ASP A 1 96 ? -0.309 4.636 17.851 1.00 83.81 96 ASP A O 1
ATOM 778 N N . SER A 1 97 ? -2.256 5.734 17.947 1.00 75.00 97 SER A N 1
ATOM 779 C CA . SER A 1 97 ? -1.666 6.952 18.515 1.00 75.00 97 SER A CA 1
ATOM 780 C C . SER A 1 97 ? -0.860 6.690 19.803 1.00 75.00 97 SER A C 1
ATOM 782 O O . SER A 1 97 ? 0.037 7.468 20.130 1.00 75.00 97 SER A O 1
ATOM 784 N N . GLN A 1 98 ? -1.109 5.574 20.507 1.00 74.38 98 GLN A N 1
ATOM 785 C CA . GLN A 1 98 ? -0.337 5.148 21.678 1.00 74.38 98 GLN A CA 1
ATOM 786 C C . GLN A 1 98 ? 1.102 4.737 21.355 1.00 74.38 98 GLN A C 1
ATOM 788 O O . GLN A 1 98 ? 2.002 5.003 22.149 1.00 74.38 98 GLN A O 1
ATOM 793 N N . LYS A 1 99 ? 1.360 4.172 20.175 1.00 75.69 99 LYS A N 1
ATOM 794 C CA . LYS A 1 99 ? 2.695 3.703 19.782 1.00 75.69 99 LYS A CA 1
ATOM 795 C C . LYS A 1 99 ? 3.728 4.830 19.759 1.00 75.69 99 LYS A C 1
ATOM 797 O O . LYS A 1 99 ? 4.859 4.652 20.210 1.00 75.69 99 LYS A O 1
ATOM 802 N N . TYR A 1 100 ? 3.345 5.999 19.249 1.00 68.25 100 TYR A N 1
ATOM 803 C CA . TYR A 1 100 ? 4.218 7.175 19.222 1.00 68.25 100 TYR A CA 1
ATOM 804 C C . TYR A 1 100 ? 4.490 7.721 20.632 1.00 68.25 100 TYR A C 1
ATOM 806 O O . TYR A 1 100 ? 5.576 8.243 20.877 1.00 68.25 100 TYR A O 1
ATOM 814 N N . ARG A 1 101 ? 3.555 7.521 21.572 1.00 67.69 101 ARG A N 1
ATOM 815 C CA . ARG A 1 101 ? 3.707 7.885 22.991 1.00 67.69 101 ARG A CA 1
ATOM 816 C C . ARG A 1 101 ? 4.682 6.959 23.721 1.00 67.69 101 ARG A C 1
ATOM 818 O O . ARG A 1 101 ? 5.595 7.427 24.397 1.00 67.69 101 ARG A O 1
ATOM 825 N N . ASP A 1 102 ? 4.558 5.647 23.516 1.00 70.38 102 ASP A N 1
ATOM 826 C CA . ASP A 1 102 ? 5.490 4.660 24.084 1.00 70.38 102 ASP A CA 1
ATOM 827 C C . ASP A 1 102 ? 6.927 4.890 23.572 1.00 70.38 102 ASP A C 1
ATOM 829 O O . ASP A 1 102 ? 7.907 4.637 24.279 1.00 70.38 102 ASP A O 1
ATOM 833 N N . ALA A 1 103 ? 7.066 5.388 22.338 1.00 68.69 103 ALA A N 1
ATOM 834 C CA . ALA A 1 103 ? 8.350 5.777 21.766 1.00 68.69 103 ALA A CA 1
ATOM 835 C C . ALA A 1 103 ? 8.893 7.086 22.369 1.00 68.69 103 ALA A C 1
ATOM 837 O O . ALA A 1 103 ? 10.088 7.161 22.661 1.00 68.69 103 ALA A O 1
ATOM 838 N N . SER A 1 104 ? 8.044 8.095 22.606 1.00 66.88 104 SER A N 1
ATOM 839 C CA . SER A 1 104 ? 8.470 9.377 23.186 1.00 66.88 104 SER A CA 1
ATOM 840 C C . SER A 1 104 ? 8.851 9.284 24.663 1.00 66.88 104 SER A C 1
A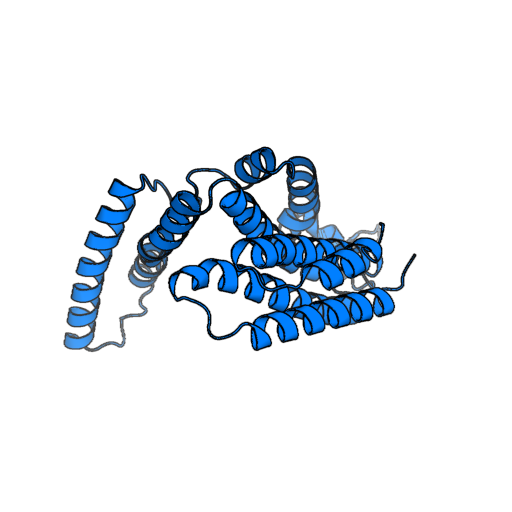TOM 842 O O . SER A 1 104 ? 9.693 10.054 25.097 1.00 66.88 104 SER A O 1
ATOM 844 N N . GLN A 1 105 ? 8.291 8.345 25.434 1.00 66.06 105 GLN A N 1
ATOM 845 C CA . GLN A 1 105 ? 8.715 8.097 26.823 1.00 66.06 105 GLN A CA 1
ATOM 846 C C . GLN A 1 105 ? 10.094 7.424 26.919 1.00 66.06 105 GLN A C 1
ATOM 848 O O . GLN A 1 105 ? 10.790 7.569 27.921 1.00 66.06 105 GLN A O 1
ATOM 853 N N . LYS A 1 106 ? 10.499 6.680 25.881 1.00 63.00 106 LYS A N 1
ATOM 854 C CA . LYS A 1 106 ? 11.808 6.005 25.808 1.00 63.00 106 LYS A CA 1
ATOM 855 C C . LYS A 1 106 ? 12.921 6.913 25.295 1.00 63.00 106 LYS A C 1
ATOM 857 O O . LYS A 1 106 ? 14.094 6.632 25.529 1.00 63.00 106 LYS A O 1
ATOM 862 N N . TRP A 1 107 ? 12.562 7.975 24.582 1.00 59.34 107 TRP A N 1
ATOM 863 C CA . TRP A 1 107 ? 13.498 8.973 24.089 1.00 59.34 107 TRP A CA 1
ATOM 864 C C . TRP A 1 107 ? 13.504 10.152 25.063 1.00 59.34 107 TRP A C 1
ATOM 866 O O . TRP A 1 107 ? 12.444 10.631 25.442 1.00 59.34 107 TRP A O 1
ATOM 876 N N . ASP A 1 108 ? 14.669 10.686 25.434 1.00 71.12 108 ASP A N 1
ATOM 877 C CA . ASP A 1 108 ? 14.789 11.904 26.261 1.00 71.12 108 ASP A CA 1
ATOM 878 C C . ASP A 1 108 ? 14.343 13.191 25.516 1.00 71.12 108 ASP A C 1
ATOM 880 O O . ASP A 1 108 ? 14.895 14.281 25.665 1.00 71.12 108 ASP A O 1
ATOM 884 N N . ALA A 1 109 ? 13.334 13.064 24.653 1.00 67.56 109 ALA A N 1
ATOM 885 C CA . ALA A 1 109 ? 12.784 14.094 23.790 1.00 67.56 109 ALA A CA 1
ATOM 886 C C . ALA A 1 109 ? 12.018 15.173 24.568 1.00 67.56 109 ALA A C 1
ATOM 888 O O . ALA A 1 109 ? 11.659 16.185 23.988 1.00 67.56 109 ALA A O 1
ATOM 889 N N . MET A 1 110 ? 11.778 14.988 25.869 1.00 71.00 110 MET A N 1
ATOM 890 C CA . MET A 1 110 ? 11.113 15.979 26.721 1.00 71.00 110 MET A CA 1
ATOM 891 C C . MET A 1 110 ? 12.089 16.732 27.638 1.00 71.00 110 MET A C 1
ATOM 893 O O . MET A 1 110 ? 11.662 17.630 28.359 1.00 71.00 110 MET A O 1
ATOM 897 N N . SER A 1 111 ? 13.394 16.419 27.602 1.00 77.06 111 SER A N 1
ATOM 898 C CA . SER A 1 111 ? 14.430 17.028 28.464 1.00 77.06 111 SER A CA 1
ATOM 899 C C . SER A 1 111 ? 14.514 18.554 28.391 1.00 77.06 111 SER A C 1
ATOM 901 O O . SER A 1 111 ? 14.878 19.195 29.375 1.00 77.06 111 SER A O 1
ATOM 903 N N . HIS A 1 112 ? 14.157 19.145 27.254 1.00 83.12 112 HIS A N 1
ATOM 904 C CA . HIS A 1 112 ? 14.233 20.585 27.008 1.00 83.12 112 HIS A CA 1
ATOM 905 C C . HIS A 1 112 ? 12.939 21.343 27.343 1.00 83.12 112 HIS A C 1
ATOM 907 O O . HIS A 1 112 ? 12.918 22.569 27.282 1.00 83.12 112 HIS A O 1
ATOM 913 N N . LEU A 1 113 ? 11.861 20.636 27.691 1.00 82.88 113 LEU A N 1
ATOM 914 C CA . LEU A 1 113 ? 10.574 21.249 28.014 1.00 82.88 113 LEU A CA 1
ATOM 915 C C . LEU A 1 113 ? 10.537 21.745 29.461 1.00 82.88 113 LEU A C 1
ATOM 917 O O . LEU A 1 113 ? 11.107 21.109 30.359 1.00 82.88 113 LEU A O 1
ATOM 921 N N . SER A 1 114 ? 9.813 22.848 29.676 1.00 89.44 114 SER A N 1
ATOM 922 C CA . SER A 1 114 ? 9.504 23.376 31.007 1.00 89.44 114 SER A CA 1
ATOM 923 C C . SER A 1 114 ? 8.706 22.355 31.832 1.00 89.44 114 SER A C 1
ATOM 925 O O . SER A 1 114 ? 8.053 21.466 31.282 1.00 89.44 114 SER A O 1
ATOM 927 N N . ALA A 1 115 ? 8.742 22.463 33.162 1.00 85.56 115 ALA A N 1
ATOM 928 C CA . ALA A 1 115 ? 7.988 21.554 34.031 1.00 85.56 115 ALA A CA 1
ATOM 929 C C . ALA A 1 115 ? 6.467 21.636 33.786 1.00 85.56 115 ALA A C 1
ATOM 931 O O . ALA A 1 115 ? 5.793 20.607 33.784 1.00 85.56 115 ALA A O 1
ATOM 932 N N . GLU A 1 116 ? 5.948 22.838 33.524 1.00 88.88 116 GLU A N 1
ATOM 933 C CA . GLU A 1 116 ? 4.532 23.079 33.222 1.00 88.88 116 GLU A CA 1
ATOM 934 C C . GLU A 1 116 ? 4.119 22.432 31.894 1.00 88.88 116 GLU A C 1
ATOM 936 O O . GLU A 1 116 ? 3.100 21.742 31.829 1.00 88.88 116 GLU A O 1
ATOM 941 N N . ASP A 1 117 ? 4.941 22.575 30.849 1.00 86.38 117 ASP A N 1
ATOM 942 C CA . ASP A 1 117 ? 4.683 21.943 29.552 1.00 86.38 117 ASP A CA 1
ATOM 943 C C . ASP A 1 117 ? 4.706 20.422 29.650 1.00 86.38 117 ASP A C 1
ATOM 945 O O . ASP A 1 117 ? 3.814 19.763 29.114 1.00 86.38 117 ASP A O 1
ATOM 949 N N . ARG A 1 118 ? 5.679 19.860 30.378 1.00 82.81 118 ARG A N 1
ATOM 950 C CA . ARG A 1 118 ? 5.733 18.415 30.633 1.00 82.81 118 ARG A CA 1
ATOM 951 C C . ARG A 1 118 ? 4.482 17.930 31.348 1.00 82.81 118 ARG A C 1
ATOM 953 O O . ARG A 1 118 ? 3.918 16.921 30.946 1.00 82.81 118 ARG A O 1
ATOM 960 N N . GLN A 1 119 ? 4.036 18.641 32.381 1.00 84.62 119 GLN A N 1
ATOM 961 C CA . GLN A 1 119 ? 2.850 18.251 33.138 1.00 84.62 119 GLN A CA 1
ATOM 962 C C . GLN A 1 119 ? 1.581 18.297 32.277 1.00 84.62 119 GLN A C 1
ATOM 964 O O . GLN A 1 119 ? 0.775 17.370 32.340 1.00 84.62 119 GLN A O 1
ATOM 969 N N . ARG A 1 120 ? 1.411 19.341 31.456 1.00 86.25 120 ARG A N 1
ATOM 970 C CA . ARG A 1 120 ? 0.286 19.450 30.516 1.00 86.25 120 ARG A CA 1
ATOM 971 C C . ARG A 1 120 ? 0.282 18.294 29.514 1.00 86.25 120 ARG A C 1
ATOM 973 O O . ARG A 1 120 ? -0.749 17.656 29.328 1.00 86.25 120 ARG A O 1
ATOM 980 N N . ILE A 1 121 ? 1.436 18.018 28.909 1.00 82.69 121 ILE A N 1
ATOM 981 C CA . ILE A 1 121 ? 1.607 16.929 27.941 1.00 82.69 121 ILE A CA 1
ATOM 982 C C . ILE A 1 121 ? 1.321 15.570 28.597 1.00 82.69 121 ILE A C 1
ATOM 984 O O . ILE A 1 121 ? 0.600 14.758 28.025 1.00 82.69 121 ILE A O 1
ATOM 988 N N . GLU A 1 122 ? 1.803 15.335 29.820 1.00 82.31 122 GLU A N 1
ATOM 989 C CA . GLU A 1 122 ? 1.559 14.086 30.554 1.00 82.31 122 GLU A CA 1
ATOM 990 C C . GLU A 1 122 ? 0.067 13.885 30.876 1.00 82.31 122 GLU A C 1
ATOM 992 O O . GLU A 1 122 ? -0.458 12.777 30.764 1.00 82.31 122 GLU A O 1
ATOM 997 N N . GLN A 1 123 ? -0.653 14.955 31.229 1.00 84.62 123 GLN A N 1
ATOM 998 C CA . GLN A 1 123 ? -2.100 14.893 31.467 1.00 84.62 123 GLN A CA 1
ATOM 999 C C . GLN A 1 123 ? -2.881 14.558 30.193 1.00 84.62 123 GLN A C 1
ATOM 1001 O O . GLN A 1 123 ? -3.787 13.721 30.226 1.00 84.62 123 GLN A O 1
ATOM 1006 N N . GLU A 1 124 ? -2.519 15.180 29.071 1.00 82.94 124 GLU A N 1
ATOM 1007 C CA . GLU A 1 124 ? -3.096 14.871 27.763 1.00 82.94 124 GLU A CA 1
ATOM 1008 C C . GLU A 1 124 ? -2.792 13.419 27.357 1.00 82.94 124 GLU A C 1
ATOM 1010 O O . GLU A 1 124 ? -3.674 12.697 26.888 1.00 82.94 124 GLU A O 1
ATOM 1015 N N . PHE A 1 125 ? -1.579 12.932 27.635 1.00 81.25 125 PHE A N 1
ATOM 1016 C CA . PHE A 1 125 ? -1.196 11.542 27.390 1.00 81.25 125 PHE A CA 1
ATOM 1017 C C . PHE A 1 125 ? -1.996 10.540 28.215 1.00 81.25 125 PHE A C 1
ATOM 1019 O O . PHE A 1 125 ? -2.454 9.537 27.664 1.00 81.25 125 PHE A O 1
ATOM 1026 N N . GLU A 1 126 ? -2.210 10.795 29.504 1.00 82.56 126 GLU A N 1
ATOM 1027 C CA . GLU A 1 126 ? -3.013 9.908 30.346 1.00 82.56 126 GLU A CA 1
ATOM 1028 C C . GLU A 1 126 ? -4.493 9.891 29.931 1.00 82.56 126 GLU A C 1
ATOM 1030 O O . GLU A 1 126 ? -5.138 8.842 30.010 1.00 82.56 126 GLU A O 1
ATOM 1035 N N . HIS A 1 127 ? -5.031 11.003 29.419 1.00 83.62 127 HIS A N 1
ATOM 1036 C CA . HIS A 1 127 ? -6.364 11.026 28.810 1.00 83.62 127 HIS A CA 1
ATOM 1037 C C . HIS A 1 127 ? -6.425 10.137 27.560 1.00 83.62 127 HIS A C 1
ATOM 1039 O O . HIS A 1 127 ? -7.209 9.186 27.508 1.00 83.62 127 HIS A O 1
ATOM 1045 N N . LEU A 1 128 ? -5.534 10.378 26.595 1.00 81.88 128 LEU A N 1
ATOM 1046 C CA . LEU A 1 128 ? -5.479 9.627 25.337 1.00 81.88 128 LEU A CA 1
ATOM 1047 C C . LEU A 1 128 ? -5.212 8.131 25.554 1.00 81.88 128 LEU A C 1
ATOM 1049 O O . LEU A 1 128 ? -5.682 7.291 24.792 1.00 81.88 128 LEU A O 1
ATOM 1053 N N . LYS A 1 129 ? -4.459 7.769 26.596 1.00 82.31 129 LYS A N 1
ATOM 1054 C CA . LYS A 1 129 ? -4.204 6.375 26.982 1.00 82.31 129 LYS A CA 1
ATOM 1055 C C . LYS A 1 129 ? -5.464 5.673 27.479 1.00 82.31 129 LYS A C 1
ATOM 1057 O O . LYS A 1 129 ? -5.676 4.507 27.149 1.00 82.31 129 LYS A O 1
ATOM 1062 N N . LYS A 1 130 ? -6.306 6.361 28.255 1.00 85.44 130 LYS A N 1
ATOM 1063 C CA . LYS A 1 130 ? -7.599 5.816 28.694 1.00 85.44 130 LYS A CA 1
ATOM 1064 C C . LYS A 1 130 ? -8.538 5.614 27.510 1.00 85.44 130 LYS A C 1
ATOM 1066 O O . LYS A 1 130 ? -9.120 4.539 27.400 1.00 85.44 130 LYS A O 1
ATOM 1071 N N . GLU A 1 131 ? -8.618 6.591 26.608 1.00 85.50 131 GLU A N 1
ATOM 1072 C CA . GLU A 1 131 ? -9.416 6.481 25.379 1.00 85.50 131 GLU A CA 1
ATOM 1073 C C . GLU A 1 131 ? -8.924 5.342 24.479 1.00 85.50 131 GLU A C 1
ATOM 1075 O O . GLU A 1 131 ? -9.714 4.490 24.077 1.00 85.50 131 GLU A O 1
ATOM 1080 N N . ALA A 1 132 ? -7.615 5.264 24.218 1.00 84.75 132 ALA A N 1
ATOM 1081 C CA . ALA A 1 132 ? -7.027 4.197 23.410 1.00 84.75 132 ALA A CA 1
ATOM 1082 C C . ALA A 1 132 ? -7.290 2.813 24.016 1.00 84.75 132 ALA A C 1
ATOM 1084 O O . ALA A 1 132 ? -7.632 1.886 23.285 1.00 84.75 132 ALA A O 1
ATOM 1085 N N . LYS A 1 133 ? -7.191 2.674 25.345 1.00 85.81 133 LYS A N 1
ATOM 1086 C CA . LYS A 1 133 ? -7.530 1.427 26.038 1.00 85.81 133 LYS A CA 1
ATOM 1087 C C . LYS A 1 133 ? -9.008 1.075 25.874 1.00 85.81 133 LYS A C 1
ATOM 1089 O O . LYS A 1 133 ? -9.309 -0.059 25.527 1.00 85.81 133 LYS A O 1
ATOM 1094 N N . GLN A 1 134 ? -9.913 2.031 26.080 1.00 88.94 134 GLN A N 1
ATOM 1095 C CA . GLN A 1 134 ? -11.350 1.808 25.921 1.00 88.94 134 GLN A CA 1
ATOM 1096 C C . GLN A 1 134 ? -11.696 1.348 24.499 1.00 88.94 134 GLN A C 1
ATOM 1098 O O . GLN A 1 134 ? -12.419 0.371 24.328 1.00 88.94 134 GLN A O 1
ATOM 1103 N N . ILE A 1 135 ? -11.124 2.003 23.487 1.00 89.12 135 ILE A N 1
ATOM 1104 C CA . ILE A 1 135 ? -11.295 1.632 22.078 1.00 89.12 135 ILE A CA 1
ATOM 1105 C C . ILE A 1 135 ? -10.672 0.258 21.796 1.00 89.12 135 ILE A C 1
ATOM 1107 O O . ILE A 1 135 ? -11.257 -0.565 21.094 1.00 89.12 135 ILE A O 1
ATOM 1111 N N . GLY A 1 136 ? -9.493 -0.015 22.358 1.00 87.56 136 GLY A N 1
ATOM 1112 C CA . GLY A 1 136 ? -8.835 -1.316 22.269 1.00 87.56 136 GLY A CA 1
ATOM 1113 C C . GLY A 1 136 ? -9.692 -2.446 22.835 1.00 87.56 136 GLY A C 1
ATOM 1114 O O . GLY A 1 136 ? -9.820 -3.483 22.187 1.00 87.56 136 GLY A O 1
ATOM 1115 N N . ASP A 1 137 ? -10.324 -2.223 23.987 1.00 89.00 137 ASP A N 1
ATOM 1116 C CA . ASP A 1 137 ? -11.219 -3.179 24.641 1.00 89.00 137 ASP A CA 1
ATOM 1117 C C . ASP A 1 137 ? -12.525 -3.367 23.837 1.00 89.00 137 ASP A C 1
ATOM 1119 O O . ASP A 1 137 ? -12.957 -4.501 23.632 1.00 89.00 137 ASP A O 1
ATOM 1123 N N . GLU A 1 138 ? -13.114 -2.284 23.312 1.00 91.31 138 GLU A N 1
ATOM 1124 C CA . GLU A 1 138 ? -14.342 -2.309 22.497 1.00 91.31 138 GLU A CA 1
ATOM 1125 C C . GLU A 1 138 ? -14.158 -3.081 21.181 1.00 91.31 138 GLU A C 1
ATOM 1127 O O . GLU A 1 138 ? -14.975 -3.931 20.822 1.00 91.31 138 GLU A O 1
ATOM 1132 N N . PHE A 1 139 ? -13.065 -2.813 20.463 1.00 90.12 139 PHE A N 1
ATOM 1133 C CA . PHE A 1 139 ? -12.782 -3.430 19.165 1.00 90.12 139 PHE A CA 1
ATOM 1134 C C . PHE A 1 139 ? -11.912 -4.694 19.276 1.00 90.12 139 PHE A C 1
ATOM 1136 O O . PHE A 1 139 ? -11.637 -5.353 18.266 1.00 90.12 139 PHE A O 1
ATOM 1143 N N . GLY A 1 140 ? -11.459 -5.062 20.474 1.00 88.81 140 GLY A N 1
ATOM 1144 C CA . GLY A 1 140 ? -10.584 -6.212 20.701 1.00 88.81 140 GLY A CA 1
ATOM 1145 C C . GLY A 1 140 ? -9.219 -6.094 20.009 1.00 88.81 140 GLY A C 1
ATOM 1146 O O . GLY A 1 140 ? -8.716 -7.084 19.467 1.00 88.81 140 GLY A O 1
ATOM 1147 N N . PHE A 1 141 ? -8.628 -4.897 19.962 1.00 89.00 141 PHE A N 1
ATOM 1148 C CA . PHE A 1 141 ? -7.280 -4.703 19.422 1.00 89.00 141 PHE A CA 1
ATOM 1149 C C . PHE A 1 141 ? -6.236 -5.294 20.375 1.00 89.00 141 PHE A C 1
ATOM 1151 O O . PHE A 1 141 ? -6.119 -4.886 21.526 1.00 89.00 141 PHE A O 1
ATOM 1158 N N . LYS A 1 142 ? -5.462 -6.273 19.888 1.00 79.88 142 LYS A N 1
ATOM 1159 C CA . LYS A 1 142 ? -4.427 -6.965 20.682 1.00 79.88 142 LYS A CA 1
ATOM 1160 C C . LYS A 1 142 ? -3.006 -6.476 20.402 1.00 79.88 142 LYS A C 1
ATOM 1162 O O . LYS A 1 142 ? -2.113 -6.732 21.202 1.00 79.88 142 LYS A O 1
ATOM 1167 N N . SER A 1 143 ? -2.781 -5.826 19.262 1.00 80.69 143 SER A N 1
ATOM 1168 C CA . SER A 1 143 ? -1.474 -5.305 18.859 1.00 80.69 143 SER A CA 1
ATOM 1169 C C . SER A 1 143 ? -1.621 -4.093 17.941 1.00 80.69 143 SER A C 1
ATOM 1171 O O . SER A 1 143 ? -2.632 -3.940 17.254 1.00 80.69 143 SER A O 1
ATOM 1173 N N . TYR A 1 144 ? -0.574 -3.265 17.885 1.00 78.94 144 TYR A N 1
ATOM 1174 C CA . TYR A 1 144 ? -0.452 -2.143 16.943 1.00 78.94 144 TYR A CA 1
ATOM 1175 C C . TYR A 1 144 ? -0.133 -2.591 15.504 1.00 78.94 144 TYR A C 1
ATOM 1177 O O . TYR A 1 144 ? 0.051 -1.768 14.614 1.00 78.94 144 TYR A O 1
ATOM 1185 N N . GLU A 1 145 ? -0.021 -3.895 15.260 1.00 78.19 145 GLU A N 1
ATOM 1186 C CA . GLU A 1 145 ? 0.410 -4.429 13.964 1.00 78.19 145 GLU A CA 1
ATOM 1187 C C . GLU A 1 145 ? -0.775 -4.788 13.061 1.00 78.19 145 GLU A C 1
ATOM 1189 O O . GLU A 1 145 ? -0.633 -4.847 11.838 1.00 78.19 145 GLU A O 1
ATOM 1194 N N . HIS A 1 146 ? -1.949 -5.051 13.645 1.00 86.75 146 HIS A N 1
ATOM 1195 C CA . HIS A 1 146 ? -3.082 -5.649 12.937 1.00 86.75 146 HIS A CA 1
ATOM 1196 C C . HIS A 1 146 ? -4.403 -4.962 13.289 1.00 86.75 146 HIS A C 1
ATOM 1198 O O . HIS A 1 146 ? -5.193 -5.461 14.094 1.00 86.75 146 HIS A O 1
ATOM 1204 N N . TRP A 1 147 ? -4.685 -3.841 12.624 1.00 92.19 147 TRP A N 1
ATOM 1205 C CA . TRP A 1 147 ? -5.932 -3.095 12.810 1.00 92.19 147 TRP A CA 1
ATOM 1206 C C . TRP A 1 147 ? -7.183 -3.943 12.538 1.00 92.19 147 TRP A C 1
ATOM 1208 O O . TRP A 1 147 ? -8.177 -3.856 13.252 1.00 92.19 147 TRP A O 1
ATOM 1218 N N . SER A 1 148 ? -7.145 -4.833 11.548 1.00 91.94 148 SER A N 1
ATOM 1219 C CA . SER A 1 148 ? -8.274 -5.705 11.202 1.00 91.94 148 SER A CA 1
ATOM 1220 C C . SER A 1 148 ? -8.446 -6.874 12.178 1.00 91.94 148 SER A C 1
ATOM 1222 O O . SER A 1 148 ? -9.449 -7.578 12.116 1.00 91.94 148 SER A O 1
ATOM 1224 N N . GLY A 1 149 ? -7.487 -7.096 13.086 1.00 90.50 149 GLY A N 1
ATOM 1225 C CA . GLY A 1 149 ? -7.369 -8.335 13.861 1.00 90.50 149 GLY A CA 1
ATOM 1226 C C . GLY A 1 149 ? -6.843 -9.524 13.047 1.00 90.50 149 GLY A C 1
ATOM 1227 O O . GLY A 1 149 ? -6.695 -10.618 13.589 1.00 90.50 149 GLY A O 1
ATOM 1228 N N . LEU A 1 150 ? -6.539 -9.318 11.763 1.00 93.69 150 LEU A N 1
ATOM 1229 C CA . LEU A 1 150 ? -6.014 -10.319 10.843 1.00 93.69 150 LEU A CA 1
ATOM 1230 C C . LEU A 1 150 ? -4.622 -9.902 10.364 1.00 93.69 150 LEU A C 1
ATOM 1232 O O . LEU A 1 150 ? -4.322 -8.716 10.230 1.00 93.69 150 LEU A O 1
ATOM 1236 N N . SER A 1 151 ? -3.781 -10.882 10.036 1.00 94.31 151 SER A N 1
ATOM 1237 C CA . SER A 1 151 ? -2.571 -10.593 9.268 1.00 94.31 151 SER A CA 1
ATOM 1238 C C . SER A 1 151 ? -2.951 -10.154 7.851 1.00 94.31 151 SER A C 1
ATOM 1240 O O . SER A 1 151 ? -3.973 -10.586 7.303 1.00 94.31 151 SER A O 1
ATOM 1242 N N . LEU A 1 152 ? -2.094 -9.355 7.211 1.00 95.50 152 LEU A N 1
ATOM 1243 C CA . LEU A 1 152 ? -2.296 -8.958 5.816 1.00 95.50 152 LEU A CA 1
ATOM 1244 C C . LEU A 1 152 ? -2.451 -10.176 4.892 1.00 95.50 152 LEU A C 1
ATOM 1246 O O . LEU A 1 152 ? -3.281 -10.155 3.988 1.00 95.50 152 LEU A O 1
ATOM 1250 N N . LYS A 1 153 ? -1.709 -11.263 5.149 1.00 96.81 153 LYS A N 1
ATOM 1251 C CA . LYS A 1 153 ? -1.829 -12.524 4.402 1.00 96.81 153 LYS A CA 1
ATOM 1252 C C . LYS A 1 153 ? -3.250 -13.089 4.466 1.00 96.81 153 LYS A C 1
ATOM 1254 O O . LYS A 1 153 ? -3.795 -13.501 3.443 1.00 96.81 153 LYS A O 1
ATOM 1259 N N . THR A 1 154 ? -3.861 -13.085 5.651 1.00 97.44 154 THR A N 1
ATOM 1260 C CA . THR A 1 154 ? -5.243 -13.547 5.840 1.00 97.44 154 THR A CA 1
ATOM 1261 C C . THR A 1 154 ? -6.240 -12.626 5.138 1.00 97.44 154 THR A C 1
ATOM 1263 O O . THR A 1 154 ? -7.119 -13.124 4.439 1.00 97.44 154 THR A O 1
ATOM 1266 N N . MET A 1 155 ? -6.061 -11.302 5.219 1.00 97.56 155 MET A N 1
ATOM 1267 C CA . MET A 1 155 ? -6.888 -10.350 4.460 1.00 97.56 155 MET A CA 1
ATOM 1268 C C . MET A 1 155 ? -6.787 -10.597 2.951 1.00 97.56 155 MET A C 1
ATOM 1270 O O . MET A 1 155 ? -7.803 -10.656 2.264 1.00 97.56 155 MET A O 1
ATOM 1274 N N . CYS A 1 156 ? -5.570 -10.818 2.444 1.00 98.12 156 CYS A N 1
ATOM 1275 C CA . CYS A 1 156 ? -5.316 -11.131 1.040 1.00 98.12 156 CYS A CA 1
ATOM 1276 C C . CYS A 1 156 ? -5.992 -12.437 0.619 1.00 98.12 156 CYS A C 1
ATOM 1278 O O . CYS A 1 156 ? -6.558 -12.504 -0.467 1.00 98.12 156 CYS A O 1
ATOM 1280 N N . LYS A 1 157 ? -6.002 -13.460 1.480 1.00 98.06 157 LYS A N 1
ATOM 1281 C CA . LYS A 1 157 ? -6.750 -14.697 1.227 1.00 98.06 157 LYS A CA 1
ATOM 1282 C C . LYS A 1 157 ? -8.253 -14.434 1.068 1.00 98.06 157 LYS A C 1
ATOM 1284 O O . LYS A 1 157 ? -8.846 -14.967 0.137 1.00 98.06 157 LYS A O 1
ATOM 1289 N N . GLU A 1 158 ? -8.855 -13.598 1.915 1.00 98.06 158 GLU A N 1
ATOM 1290 C CA . GLU A 1 158 ? -10.289 -13.262 1.832 1.00 98.06 158 GLU A CA 1
ATOM 1291 C C . GLU A 1 158 ? -10.670 -12.500 0.553 1.00 98.06 158 GLU A C 1
ATOM 1293 O O . GLU A 1 158 ? -11.767 -12.684 0.027 1.00 98.06 158 GLU A O 1
ATOM 1298 N N . ILE A 1 159 ? -9.772 -11.658 0.034 1.00 97.25 159 ILE A N 1
ATOM 1299 C CA . ILE A 1 159 ? -10.004 -10.892 -1.204 1.00 97.25 159 ILE A CA 1
ATOM 1300 C C . ILE A 1 159 ? -9.481 -11.601 -2.466 1.00 97.25 159 ILE A C 1
ATOM 1302 O O . ILE A 1 159 ? -9.535 -11.027 -3.551 1.00 97.25 159 ILE A O 1
ATOM 1306 N N . GLY A 1 160 ? -8.975 -12.836 -2.349 1.00 97.19 160 GLY A N 1
ATOM 1307 C CA . GLY A 1 160 ? -8.446 -13.612 -3.479 1.00 97.19 160 GLY A CA 1
ATOM 1308 C C . GLY A 1 160 ? -7.086 -13.135 -4.008 1.00 97.19 160 GLY A C 1
ATOM 1309 O O . GLY A 1 160 ? -6.756 -13.373 -5.162 1.00 97.19 160 GLY A O 1
ATOM 1310 N N . TRP A 1 161 ? -6.293 -12.438 -3.192 1.00 97.38 161 TRP A N 1
ATOM 1311 C CA . TRP A 1 161 ? -4.974 -11.877 -3.529 1.00 97.38 161 TRP A CA 1
ATOM 1312 C C . TRP A 1 161 ? -3.806 -12.614 -2.853 1.00 97.38 161 TRP A C 1
ATOM 1314 O O . TRP A 1 161 ? -2.719 -12.057 -2.710 1.00 97.38 161 TRP A O 1
ATOM 1324 N N . LEU A 1 162 ? -4.004 -13.862 -2.415 1.00 97.56 162 LEU A N 1
ATOM 1325 C CA . LEU A 1 162 ? -2.967 -14.628 -1.714 1.00 97.56 162 LEU A CA 1
ATOM 1326 C C . LEU A 1 162 ? -1.696 -14.818 -2.559 1.00 97.56 162 LEU A C 1
ATOM 1328 O O . LEU A 1 162 ? -0.598 -14.590 -2.065 1.00 97.56 162 LEU A O 1
ATOM 1332 N N . GLU A 1 163 ? -1.839 -15.167 -3.837 1.00 95.75 163 GLU A N 1
ATOM 1333 C CA . GLU A 1 163 ? -0.691 -15.363 -4.736 1.00 95.75 163 GLU A CA 1
ATOM 1334 C C . GLU A 1 163 ? 0.100 -14.068 -4.938 1.00 95.75 163 GLU A C 1
ATOM 1336 O O . GLU A 1 163 ? 1.329 -14.061 -4.907 1.00 95.75 163 GLU A O 1
ATOM 1341 N N . ARG A 1 164 ? -0.613 -12.944 -5.066 1.00 94.94 164 ARG A N 1
ATOM 1342 C CA . ARG A 1 164 ? -0.004 -11.620 -5.197 1.00 94.94 164 ARG A CA 1
ATOM 1343 C C . ARG A 1 164 ? 0.730 -11.202 -3.921 1.00 94.94 164 ARG A C 1
ATOM 1345 O O . ARG A 1 164 ? 1.830 -10.663 -4.003 1.00 94.94 164 ARG A O 1
ATOM 1352 N N . TYR A 1 165 ? 0.152 -11.498 -2.753 1.00 96.69 165 TYR A N 1
ATOM 1353 C CA . TYR A 1 165 ? 0.822 -11.325 -1.464 1.00 96.69 165 TYR A CA 1
ATOM 1354 C C . TYR A 1 165 ? 2.137 -12.110 -1.427 1.00 96.69 165 TYR A C 1
ATOM 1356 O O . TYR A 1 165 ? 3.188 -11.529 -1.157 1.00 96.69 165 TYR A O 1
ATOM 1364 N N . ASP A 1 166 ? 2.083 -13.413 -1.726 1.00 95.38 166 ASP A N 1
ATOM 1365 C CA . ASP A 1 166 ? 3.248 -14.295 -1.651 1.00 95.38 166 ASP A CA 1
ATOM 1366 C C . ASP A 1 166 ? 4.342 -13.850 -2.638 1.00 95.38 166 ASP A C 1
ATOM 1368 O O . ASP A 1 166 ? 5.518 -13.820 -2.271 1.00 95.38 166 ASP A O 1
ATOM 1372 N N . PHE A 1 167 ? 3.972 -13.421 -3.849 1.00 92.50 167 PHE A N 1
ATOM 1373 C CA . PHE A 1 167 ? 4.909 -12.880 -4.835 1.00 92.50 167 PHE A CA 1
ATOM 1374 C C . PHE A 1 167 ? 5.610 -11.604 -4.344 1.00 92.50 167 PHE A C 1
ATOM 1376 O O . PHE A 1 167 ? 6.843 -11.550 -4.308 1.00 92.50 167 PHE A O 1
ATOM 1383 N N . LEU A 1 168 ? 4.849 -10.585 -3.933 1.00 92.00 168 LEU A N 1
ATOM 1384 C CA . LEU A 1 168 ? 5.414 -9.292 -3.533 1.00 92.00 168 LEU A CA 1
ATOM 1385 C C . LEU A 1 168 ? 6.277 -9.402 -2.281 1.00 92.00 168 LEU A C 1
ATOM 1387 O O . LEU A 1 168 ? 7.374 -8.842 -2.230 1.00 92.00 168 LEU A O 1
ATOM 1391 N N . TYR A 1 169 ? 5.797 -10.121 -1.265 1.00 90.19 169 TYR A N 1
ATOM 1392 C CA . TYR A 1 169 ? 6.536 -10.267 -0.017 1.00 90.19 169 TYR A CA 1
ATOM 1393 C C . TYR A 1 169 ? 7.805 -11.092 -0.222 1.00 90.19 169 TYR A C 1
ATOM 1395 O O . TYR A 1 169 ? 8.853 -10.716 0.295 1.00 90.19 169 TYR A O 1
ATOM 1403 N N . LYS A 1 170 ? 7.768 -12.143 -1.047 1.00 88.19 170 LYS A N 1
ATOM 1404 C CA . LYS A 1 170 ? 8.984 -12.880 -1.407 1.00 88.19 170 LYS A CA 1
ATOM 1405 C C . LYS A 1 170 ? 9.992 -12.012 -2.169 1.00 88.19 170 LYS A C 1
ATOM 1407 O O . LYS A 1 170 ? 11.190 -12.166 -1.970 1.00 88.19 170 LYS A O 1
ATOM 1412 N N . THR A 1 171 ? 9.525 -11.109 -3.028 1.00 87.62 171 THR A N 1
ATOM 1413 C CA . THR A 1 171 ? 10.400 -10.329 -3.922 1.00 87.62 171 THR A CA 1
ATOM 1414 C C . THR A 1 171 ? 11.017 -9.104 -3.243 1.00 87.62 171 THR A C 1
ATOM 1416 O O . THR A 1 171 ? 12.177 -8.768 -3.492 1.00 87.62 171 THR A O 1
ATOM 1419 N N . TYR A 1 172 ? 10.255 -8.433 -2.376 1.00 89.38 172 TYR A N 1
ATOM 1420 C CA . TYR A 1 172 ? 10.602 -7.096 -1.880 1.00 89.38 172 TYR A CA 1
ATOM 1421 C C . TYR A 1 172 ? 10.718 -6.979 -0.362 1.00 89.38 172 TYR A C 1
ATOM 1423 O O . TYR A 1 172 ? 11.196 -5.952 0.128 1.00 89.38 172 TYR A O 1
ATOM 1431 N N . SER A 1 173 ? 10.322 -8.004 0.402 1.00 86.25 173 SER A N 1
ATOM 1432 C CA . SER A 1 173 ? 10.459 -7.960 1.862 1.00 86.25 173 SER A CA 1
ATOM 1433 C C . SER A 1 173 ? 11.920 -7.921 2.289 1.00 86.25 173 SER A C 1
ATOM 1435 O O . SER A 1 173 ? 12.299 -7.074 3.095 1.00 86.25 173 SER A O 1
ATOM 1437 N N . ASP A 1 174 ? 12.762 -8.750 1.675 1.00 83.31 174 ASP A N 1
ATOM 1438 C CA . ASP A 1 174 ? 14.190 -8.797 1.995 1.00 83.31 174 ASP A CA 1
ATOM 1439 C C . ASP A 1 174 ? 14.916 -7.489 1.667 1.00 83.31 174 ASP A C 1
ATOM 1441 O O . ASP A 1 174 ? 15.773 -7.062 2.438 1.00 83.31 174 ASP A O 1
ATOM 1445 N N . VAL A 1 175 ? 14.522 -6.821 0.575 1.00 82.06 175 VAL A N 1
ATOM 1446 C CA . VAL A 1 175 ? 15.053 -5.502 0.190 1.00 82.06 175 VAL A CA 1
ATOM 1447 C C . VAL A 1 175 ? 14.670 -4.449 1.231 1.00 82.06 175 VAL A C 1
ATOM 1449 O O . VAL A 1 175 ? 15.498 -3.645 1.642 1.00 82.06 175 VAL A O 1
ATOM 1452 N N . SER A 1 176 ? 13.424 -4.485 1.713 1.00 83.19 176 SER A N 1
ATOM 1453 C CA . SER A 1 176 ? 12.915 -3.513 2.691 1.00 83.19 176 SER A CA 1
ATOM 1454 C C . SER A 1 176 ? 13.565 -3.652 4.073 1.00 83.19 176 SER A C 1
ATOM 1456 O O . SER A 1 176 ? 13.655 -2.675 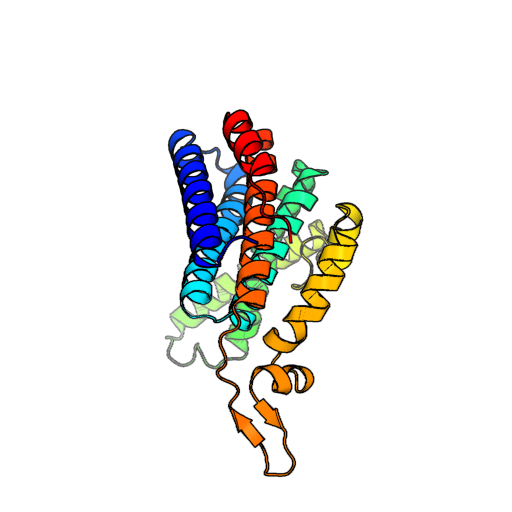4.811 1.00 83.19 176 SER A O 1
ATOM 1458 N N . HIS A 1 177 ? 13.984 -4.864 4.445 1.00 83.19 177 HIS A N 1
ATOM 1459 C CA . HIS A 1 177 ? 14.548 -5.169 5.764 1.00 83.19 177 HIS A CA 1
ATOM 1460 C C . HIS A 1 177 ? 16.077 -5.272 5.772 1.00 83.19 177 HIS A C 1
ATOM 1462 O O . HIS A 1 177 ? 16.645 -5.711 6.772 1.00 83.19 177 HIS A O 1
ATOM 1468 N N . SER A 1 178 ? 16.751 -4.883 4.683 1.00 82.94 178 SER A N 1
ATOM 1469 C CA . SER A 1 178 ? 18.209 -4.998 4.539 1.00 82.94 178 SER A CA 1
ATOM 1470 C C . SER A 1 178 ? 18.725 -6.411 4.843 1.00 82.94 178 SER A C 1
ATOM 1472 O O . SER A 1 178 ? 19.801 -6.588 5.418 1.00 82.94 178 SER A O 1
ATOM 1474 N N . ASN A 1 179 ? 17.947 -7.437 4.486 1.00 84.38 179 ASN A N 1
ATOM 1475 C CA . ASN A 1 179 ? 18.348 -8.823 4.688 1.00 84.38 179 ASN A CA 1
ATOM 1476 C C . ASN A 1 179 ? 19.551 -9.125 3.784 1.00 84.38 179 ASN A C 1
ATOM 1478 O O . ASN A 1 179 ? 19.560 -8.736 2.614 1.00 84.38 179 ASN A O 1
ATOM 1482 N N . ILE A 1 180 ? 20.549 -9.855 4.291 1.00 86.88 180 ILE A N 1
ATOM 1483 C CA . ILE A 1 180 ? 21.770 -10.209 3.552 1.00 86.88 180 ILE A CA 1
ATOM 1484 C C . ILE A 1 180 ? 21.470 -10.912 2.222 1.00 86.88 180 ILE A C 1
ATOM 1486 O O . ILE A 1 180 ? 22.235 -10.781 1.268 1.00 86.88 180 ILE A O 1
ATOM 1490 N N . ILE A 1 181 ? 20.324 -11.592 2.128 1.00 84.50 181 ILE A N 1
ATOM 1491 C CA . ILE A 1 181 ? 19.835 -12.221 0.895 1.00 84.50 181 ILE A CA 1
ATOM 1492 C C . ILE A 1 181 ? 19.690 -11.194 -0.240 1.00 84.50 181 ILE A C 1
ATOM 1494 O O . ILE A 1 181 ? 20.007 -11.509 -1.382 1.00 84.50 181 ILE A O 1
ATOM 1498 N N . SER A 1 182 ? 19.299 -9.953 0.068 1.00 84.25 182 SER A N 1
ATOM 1499 C CA . SER A 1 182 ? 19.165 -8.868 -0.915 1.00 84.25 182 SER A CA 1
ATOM 1500 C C . SER A 1 182 ? 20.496 -8.232 -1.332 1.00 84.25 182 SER A C 1
ATOM 1502 O O . SER A 1 182 ? 20.520 -7.403 -2.240 1.00 84.25 182 SER A O 1
ATOM 1504 N N . SER A 1 183 ? 21.622 -8.626 -0.722 1.00 87.25 183 SER A N 1
ATOM 1505 C CA . SER A 1 183 ? 22.941 -8.079 -1.070 1.00 87.25 183 SER A CA 1
ATOM 1506 C C . SER A 1 183 ? 23.302 -8.293 -2.539 1.00 87.25 183 SER A C 1
ATOM 1508 O O . SER A 1 183 ? 23.956 -7.436 -3.120 1.00 87.25 183 SER A O 1
ATOM 1510 N N . ASN A 1 184 ? 22.822 -9.367 -3.171 1.00 85.31 184 ASN A N 1
ATOM 1511 C CA . ASN A 1 184 ? 23.020 -9.640 -4.598 1.00 85.31 184 ASN A CA 1
ATOM 1512 C C . ASN A 1 184 ? 22.378 -8.590 -5.527 1.00 85.31 184 ASN A C 1
ATOM 1514 O O . ASN A 1 184 ? 22.810 -8.442 -6.669 1.00 85.31 184 ASN A O 1
ATOM 1518 N N . LYS A 1 185 ? 21.385 -7.831 -5.046 1.00 83.94 185 LYS A N 1
ATOM 1519 C CA . LYS A 1 185 ? 20.805 -6.707 -5.788 1.00 83.94 185 LYS A CA 1
ATOM 1520 C C . LYS A 1 185 ? 21.761 -5.518 -5.842 1.00 83.94 185 LYS A C 1
ATOM 1522 O O . LYS A 1 185 ? 21.772 -4.798 -6.835 1.00 83.94 185 LYS A O 1
ATOM 1527 N N . TYR A 1 186 ? 22.605 -5.363 -4.823 1.00 89.00 186 TYR A N 1
ATOM 1528 C CA . TYR A 1 186 ? 23.514 -4.226 -4.643 1.00 89.00 186 TYR A CA 1
ATOM 1529 C C . TYR A 1 186 ? 24.990 -4.566 -4.856 1.00 89.00 186 TYR A C 1
ATOM 1531 O O . TYR A 1 186 ? 25.810 -3.661 -5.002 1.00 89.00 186 TYR A O 1
ATOM 1539 N N . LEU A 1 187 ? 25.348 -5.849 -4.874 1.00 92.62 187 LEU A N 1
ATOM 1540 C CA . LEU A 1 187 ? 26.712 -6.348 -4.976 1.00 92.62 187 LEU A CA 1
ATOM 1541 C C . LEU A 1 187 ? 26.795 -7.477 -6.005 1.00 92.62 187 LEU A C 1
ATOM 1543 O O . LEU A 1 187 ? 25.976 -8.392 -6.018 1.00 92.62 187 LEU A O 1
ATOM 1547 N N . LYS A 1 188 ? 27.841 -7.445 -6.829 1.00 91.12 188 LYS A N 1
ATOM 1548 C CA . LYS A 1 188 ? 28.234 -8.542 -7.715 1.00 91.12 188 LYS A CA 1
ATOM 1549 C C . LYS A 1 188 ? 29.447 -9.253 -7.138 1.00 91.12 188 LYS A C 1
ATOM 1551 O O . LYS A 1 188 ? 30.475 -8.623 -6.883 1.00 91.12 188 LYS A O 1
ATOM 1556 N N . PHE A 1 189 ? 29.321 -10.562 -6.963 1.00 90.88 189 PHE A N 1
ATOM 1557 C CA . PHE A 1 189 ? 30.381 -11.431 -6.464 1.00 90.88 189 PHE A CA 1
ATOM 1558 C C . PHE A 1 189 ? 31.084 -12.112 -7.642 1.00 90.88 189 PHE A C 1
ATOM 1560 O O . PHE A 1 189 ? 30.432 -12.589 -8.568 1.00 90.88 189 PHE A O 1
ATOM 1567 N N . SER A 1 190 ? 32.414 -12.136 -7.616 1.00 91.31 190 SER A N 1
ATOM 1568 C CA . SER A 1 190 ? 33.258 -12.790 -8.620 1.00 91.31 190 SER A CA 1
ATOM 1569 C C . SER A 1 190 ? 34.501 -13.386 -7.958 1.00 91.31 190 SER A C 1
ATOM 1571 O O . SER A 1 190 ? 34.816 -13.034 -6.822 1.00 91.31 190 SER A O 1
ATOM 1573 N N . GLU A 1 191 ? 35.259 -14.211 -8.685 1.00 91.69 191 GLU A N 1
ATOM 1574 C CA . GLU A 1 191 ? 36.560 -14.721 -8.216 1.00 91.69 191 GLU A CA 1
ATOM 1575 C C . GLU A 1 191 ? 37.545 -13.591 -7.863 1.00 91.69 191 GLU A C 1
ATOM 1577 O O . GLU A 1 191 ? 38.356 -13.727 -6.954 1.00 91.69 191 GLU A O 1
ATOM 1582 N N . SER A 1 192 ? 37.433 -12.440 -8.538 1.00 91.12 192 SER A N 1
ATOM 1583 C CA . SER A 1 192 ? 38.277 -11.257 -8.315 1.00 91.12 192 SER A CA 1
ATOM 1584 C C . SER A 1 192 ? 37.836 -10.366 -7.144 1.00 91.12 192 SER A C 1
ATOM 1586 O O . SER A 1 192 ? 38.445 -9.324 -6.902 1.00 91.12 192 SER A O 1
ATOM 1588 N N . GLY A 1 193 ? 36.766 -10.741 -6.435 1.00 93.69 193 GLY A N 1
ATOM 1589 C CA . GLY A 1 193 ? 36.206 -9.993 -5.310 1.00 93.69 193 GLY A CA 1
ATOM 1590 C C . GLY A 1 193 ? 34.789 -9.469 -5.555 1.00 93.69 193 GLY A C 1
ATOM 1591 O O . GLY A 1 193 ? 34.052 -9.965 -6.414 1.00 93.69 193 GLY A O 1
ATOM 1592 N N . VAL A 1 194 ? 34.405 -8.462 -4.764 1.00 95.00 194 VAL A N 1
ATOM 1593 C CA . VAL A 1 194 ? 33.047 -7.898 -4.701 1.00 95.00 194 VAL A CA 1
ATOM 1594 C C . VAL A 1 194 ? 33.013 -6.514 -5.347 1.00 95.00 194 VAL A C 1
ATOM 1596 O O . VAL A 1 194 ? 33.878 -5.679 -5.081 1.00 95.00 194 VAL A O 1
ATOM 1599 N N . ARG A 1 195 ? 32.006 -6.246 -6.183 1.00 93.25 195 ARG A N 1
ATOM 1600 C CA . ARG A 1 195 ? 31.780 -4.934 -6.815 1.00 93.25 195 ARG A CA 1
ATOM 1601 C C . ARG A 1 195 ? 30.376 -4.427 -6.524 1.00 93.25 195 ARG A C 1
ATOM 1603 O O . ARG A 1 195 ? 29.463 -5.225 -6.353 1.00 93.25 195 ARG A O 1
ATOM 1610 N N . LEU A 1 196 ? 30.192 -3.109 -6.521 1.00 92.62 196 LEU A N 1
ATOM 1611 C CA . LEU A 1 196 ? 28.860 -2.507 -6.440 1.00 92.62 196 LEU A CA 1
ATOM 1612 C C . LEU A 1 196 ? 28.062 -2.831 -7.709 1.00 92.62 196 LEU A C 1
ATOM 1614 O O . LEU A 1 196 ? 28.563 -2.647 -8.819 1.00 92.62 196 LEU A O 1
ATOM 1618 N N . ASN A 1 197 ? 26.822 -3.273 -7.540 1.00 87.88 197 ASN A N 1
ATOM 1619 C CA . ASN A 1 197 ? 25.848 -3.369 -8.612 1.00 87.88 197 ASN A CA 1
ATOM 1620 C C . ASN A 1 197 ? 25.135 -2.020 -8.760 1.00 87.88 197 ASN A C 1
ATOM 1622 O O . ASN A 1 197 ? 24.488 -1.548 -7.828 1.00 87.88 197 ASN A O 1
ATOM 1626 N N . ARG A 1 198 ? 25.288 -1.388 -9.924 1.00 84.81 198 ARG A N 1
ATOM 1627 C CA . ARG A 1 198 ? 24.607 -0.136 -10.302 1.00 84.81 198 ARG A CA 1
ATOM 1628 C C . ARG A 1 198 ? 23.920 -0.265 -11.661 1.00 84.81 198 ARG A C 1
ATOM 1630 O O . ARG A 1 198 ? 23.761 0.725 -12.368 1.00 84.81 198 ARG A O 1
ATOM 1637 N N . GLU A 1 199 ? 23.627 -1.494 -12.075 1.00 86.88 199 GLU A N 1
ATOM 1638 C CA . GLU A 1 199 ? 22.982 -1.733 -13.361 1.00 86.88 199 GLU A CA 1
ATOM 1639 C C . GLU A 1 199 ? 21.533 -1.239 -13.352 1.00 86.88 199 GLU A C 1
ATOM 1641 O O . GLU A 1 199 ? 20.865 -1.361 -12.322 1.00 86.88 199 GLU A O 1
ATOM 1646 N N . PRO A 1 200 ? 21.043 -0.706 -14.487 1.00 84.44 200 PRO A N 1
ATOM 1647 C CA . PRO A 1 200 ? 19.642 -0.351 -14.639 1.00 84.44 200 PRO A CA 1
ATOM 1648 C C . PRO A 1 200 ? 18.722 -1.537 -14.344 1.00 84.44 200 PRO A C 1
ATOM 1650 O O . PRO A 1 200 ? 18.918 -2.628 -14.878 1.00 84.44 200 PRO A O 1
ATOM 1653 N N . GLN A 1 201 ? 17.685 -1.322 -13.538 1.00 89.44 201 GLN A N 1
ATOM 1654 C CA . GLN A 1 201 ? 16.716 -2.355 -13.162 1.00 89.44 201 GLN A CA 1
ATOM 1655 C C . GLN A 1 201 ? 15.425 -2.245 -13.987 1.00 89.44 201 GLN A C 1
ATOM 1657 O O . GLN A 1 201 ? 14.325 -2.315 -13.444 1.00 89.44 201 GLN A O 1
ATOM 1662 N N . ALA A 1 202 ? 15.549 -2.058 -15.304 1.00 90.69 202 ALA A N 1
ATOM 1663 C CA . ALA A 1 202 ? 14.428 -1.730 -16.190 1.00 90.69 202 ALA A CA 1
ATOM 1664 C C . ALA A 1 202 ? 13.271 -2.749 -16.141 1.00 90.69 202 ALA A C 1
ATOM 1666 O O . ALA A 1 202 ? 12.110 -2.343 -16.107 1.00 90.69 202 ALA A O 1
ATOM 1667 N N . ASP A 1 203 ? 13.569 -4.050 -16.077 1.00 91.38 203 ASP A N 1
ATOM 1668 C CA . ASP A 1 203 ? 12.546 -5.105 -15.985 1.00 91.38 203 ASP A CA 1
ATOM 1669 C C . ASP A 1 203 ? 11.781 -5.042 -14.656 1.00 91.38 203 ASP A C 1
ATOM 1671 O O . ASP A 1 203 ? 10.557 -5.177 -14.613 1.00 91.38 203 ASP A O 1
ATOM 1675 N N . GLU A 1 204 ? 12.498 -4.777 -13.561 1.00 92.62 204 GLU A N 1
ATOM 1676 C CA . GLU A 1 204 ? 11.908 -4.617 -12.233 1.00 92.62 204 GLU A CA 1
ATOM 1677 C C . GLU A 1 204 ? 11.072 -3.329 -12.169 1.00 92.62 204 GLU A C 1
ATOM 1679 O O . GLU A 1 204 ? 9.954 -3.346 -11.656 1.00 92.62 204 GLU A O 1
ATOM 1684 N N . CYS A 1 205 ? 11.549 -2.234 -12.775 1.00 95.31 205 CYS A N 1
ATOM 1685 C CA . CYS A 1 205 ? 10.772 -1.007 -12.951 1.00 95.31 205 CYS A CA 1
ATOM 1686 C C . CYS A 1 205 ? 9.490 -1.253 -13.755 1.00 95.31 205 CYS A C 1
ATOM 1688 O O . CYS A 1 205 ? 8.423 -0.791 -13.350 1.00 95.31 205 CYS A O 1
ATOM 1690 N N . ALA A 1 206 ? 9.574 -1.976 -14.874 1.00 94.62 206 ALA A N 1
ATOM 1691 C CA . ALA A 1 206 ? 8.423 -2.282 -15.714 1.00 94.62 206 ALA A CA 1
ATOM 1692 C C . ALA A 1 206 ? 7.376 -3.093 -14.941 1.00 94.62 206 ALA A C 1
ATOM 1694 O O . ALA A 1 206 ? 6.209 -2.706 -14.913 1.00 94.62 206 ALA A O 1
ATOM 1695 N N . MET A 1 207 ? 7.794 -4.152 -14.243 1.00 93.75 207 MET A N 1
ATOM 1696 C CA . MET A 1 207 ? 6.888 -4.962 -13.429 1.00 93.75 207 MET A CA 1
ATOM 1697 C C . MET A 1 207 ? 6.222 -4.133 -12.325 1.00 93.75 207 MET A C 1
ATOM 1699 O O . MET A 1 207 ? 4.997 -4.174 -12.186 1.00 93.75 207 MET A O 1
ATOM 1703 N N . CYS A 1 208 ? 6.993 -3.308 -11.609 1.00 95.81 208 CYS A N 1
ATOM 1704 C CA . CYS A 1 208 ? 6.437 -2.421 -10.593 1.00 95.81 208 CYS A CA 1
ATOM 1705 C C . CYS A 1 208 ? 5.388 -1.461 -11.171 1.00 95.81 208 CYS A C 1
ATOM 1707 O O . CYS A 1 208 ? 4.338 -1.270 -10.562 1.00 95.81 208 CYS A O 1
ATOM 1709 N N . LEU A 1 209 ? 5.636 -0.873 -12.346 1.00 96.44 209 LEU A N 1
ATOM 1710 C CA . LEU A 1 209 ? 4.692 0.038 -13.002 1.00 96.44 209 LEU A CA 1
ATOM 1711 C C . LEU A 1 209 ? 3.418 -0.670 -13.491 1.00 96.44 209 LEU A C 1
ATOM 1713 O O . LEU A 1 209 ? 2.348 -0.059 -13.469 1.00 96.44 209 LEU A O 1
ATOM 1717 N N . CYS A 1 210 ? 3.510 -1.932 -13.920 1.00 95.00 210 CYS A N 1
ATOM 1718 C CA . CYS A 1 210 ? 2.346 -2.743 -14.288 1.00 95.00 210 CYS A CA 1
ATOM 1719 C C . CYS A 1 210 ? 1.454 -3.024 -13.067 1.00 95.00 210 CYS A C 1
ATOM 1721 O O . CYS A 1 210 ? 0.246 -2.785 -13.110 1.00 95.00 210 CYS A O 1
ATOM 1723 N N . GLU A 1 211 ? 2.045 -3.485 -11.961 1.00 95.38 211 GLU A N 1
ATOM 1724 C CA . GLU A 1 211 ? 1.304 -3.774 -10.726 1.00 95.38 211 GLU A CA 1
ATOM 1725 C C . GLU A 1 211 ? 0.733 -2.498 -10.090 1.00 95.38 211 GLU A C 1
ATOM 1727 O O . GLU A 1 211 ? -0.420 -2.483 -9.657 1.00 95.38 211 GLU A O 1
ATOM 1732 N N . ALA A 1 212 ? 1.491 -1.398 -10.093 1.00 96.44 212 ALA A N 1
ATOM 1733 C CA . ALA A 1 212 ? 1.025 -0.104 -9.602 1.00 96.44 212 ALA A CA 1
ATOM 1734 C C . ALA A 1 212 ? -0.217 0.390 -10.355 1.00 96.44 212 ALA A C 1
ATOM 1736 O O . ALA A 1 212 ? -1.187 0.806 -9.716 1.00 96.44 212 ALA A O 1
ATOM 1737 N N . PHE A 1 213 ? -0.222 0.262 -11.688 1.00 96.44 213 PHE A N 1
ATOM 1738 C CA . PHE A 1 213 ? -1.378 0.600 -12.517 1.00 96.44 213 PHE A CA 1
ATOM 1739 C C . PHE A 1 213 ? -2.618 -0.201 -12.096 1.00 96.44 213 PHE A C 1
ATOM 1741 O O . PHE A 1 213 ? -3.706 0.356 -11.929 1.00 96.44 213 PHE A O 1
ATOM 1748 N N . TYR A 1 214 ? -2.452 -1.511 -11.882 1.00 95.75 214 TYR A N 1
ATOM 1749 C CA . TYR A 1 214 ? -3.534 -2.383 -11.435 1.00 95.75 214 TYR A CA 1
ATOM 1750 C C . TYR A 1 214 ? -4.043 -2.008 -10.034 1.00 95.75 214 TYR A C 1
ATOM 1752 O O . TYR A 1 214 ? -5.254 -1.984 -9.814 1.00 95.75 214 TYR A O 1
ATOM 1760 N N . TYR A 1 215 ? -3.158 -1.669 -9.093 1.00 96.88 215 TYR A N 1
ATOM 1761 C CA . TYR A 1 215 ? -3.549 -1.252 -7.739 1.00 96.88 215 TYR A CA 1
ATOM 1762 C C . TYR A 1 215 ? -4.316 0.059 -7.730 1.00 96.88 215 TYR A C 1
ATOM 1764 O O . TYR A 1 215 ? -5.339 0.162 -7.051 1.00 96.88 215 TYR A O 1
ATOM 1772 N N . LEU A 1 216 ? -3.880 1.029 -8.534 1.00 96.06 216 LEU A N 1
ATOM 1773 C CA . LEU A 1 216 ? -4.611 2.274 -8.706 1.00 96.06 216 LEU A CA 1
ATOM 1774 C C . LEU A 1 216 ? -6.003 2.012 -9.291 1.00 96.06 216 LEU A C 1
ATOM 1776 O O . LEU A 1 216 ? -6.997 2.488 -8.746 1.00 96.06 216 LEU A O 1
ATOM 1780 N N . TRP A 1 217 ? -6.092 1.193 -10.342 1.00 96.31 217 TRP A N 1
ATOM 1781 C CA . TRP A 1 217 ? -7.372 0.827 -10.945 1.00 96.31 217 TRP A CA 1
ATOM 1782 C C . TRP A 1 217 ? -8.309 0.135 -9.947 1.00 96.31 217 TRP A C 1
ATOM 1784 O O . TRP A 1 217 ? -9.469 0.529 -9.821 1.00 96.31 217 TRP A O 1
ATOM 1794 N N . ALA A 1 218 ? -7.817 -0.860 -9.207 1.00 95.62 218 ALA A N 1
ATOM 1795 C CA . ALA A 1 218 ? -8.626 -1.619 -8.259 1.00 95.62 218 ALA A CA 1
ATOM 1796 C C . ALA A 1 218 ? -9.143 -0.735 -7.111 1.00 95.62 218 ALA A C 1
ATOM 1798 O O . ALA A 1 218 ? -10.318 -0.812 -6.747 1.00 95.62 218 ALA A O 1
ATOM 1799 N N . ALA A 1 219 ? -8.285 0.139 -6.574 1.00 95.88 219 ALA A N 1
ATOM 1800 C CA . ALA A 1 219 ? -8.652 1.081 -5.523 1.00 95.88 219 ALA A CA 1
ATOM 1801 C C . ALA A 1 219 ? -9.734 2.062 -5.986 1.00 95.88 219 ALA A C 1
ATOM 1803 O O . ALA A 1 219 ? -10.753 2.228 -5.316 1.00 95.88 219 ALA A O 1
ATOM 1804 N N . PHE A 1 220 ? -9.539 2.681 -7.150 1.00 95.31 220 PHE A N 1
ATOM 1805 C CA . PHE A 1 220 ? -10.478 3.672 -7.663 1.00 95.31 220 PHE A CA 1
ATOM 1806 C C . PHE A 1 220 ? -11.778 3.063 -8.180 1.00 95.31 220 PHE A C 1
ATOM 1808 O O . PHE A 1 220 ? -12.808 3.718 -8.078 1.00 95.31 220 PHE A O 1
ATOM 1815 N N . SER A 1 221 ? -11.769 1.812 -8.645 1.00 94.94 221 SER A N 1
ATOM 1816 C CA . SER A 1 221 ? -13.004 1.097 -8.994 1.00 94.94 221 SER A CA 1
ATOM 1817 C C . SER A 1 221 ? -13.900 0.895 -7.778 1.00 94.94 221 SER A C 1
ATOM 1819 O O . SER A 1 221 ? -15.104 1.124 -7.846 1.00 94.94 221 SER A O 1
ATOM 1821 N N . PHE A 1 222 ? -13.320 0.529 -6.633 1.00 93.38 222 PHE A N 1
ATOM 1822 C CA . PHE A 1 222 ? -14.092 0.445 -5.398 1.00 93.38 222 PHE A CA 1
ATOM 1823 C C . PHE A 1 222 ? -14.623 1.816 -4.962 1.00 93.38 222 PHE A C 1
ATOM 1825 O O . PHE A 1 222 ? -15.787 1.932 -4.591 1.00 93.38 222 PHE A O 1
ATOM 1832 N N . ILE A 1 223 ? -13.785 2.851 -5.015 1.00 93.69 223 ILE A N 1
ATOM 1833 C CA . ILE A 1 223 ? -14.172 4.194 -4.570 1.00 93.69 223 ILE A CA 1
ATOM 1834 C C . ILE A 1 223 ? -15.254 4.791 -5.468 1.00 93.69 223 ILE A C 1
ATOM 1836 O O . ILE A 1 223 ? -16.177 5.410 -4.949 1.00 93.69 223 ILE A O 1
ATOM 1840 N N . ASP A 1 224 ? -15.173 4.576 -6.781 1.00 94.38 224 ASP A N 1
ATOM 1841 C CA . ASP A 1 224 ? -16.206 4.986 -7.729 1.00 94.38 224 ASP A CA 1
ATOM 1842 C C . ASP A 1 224 ? -17.562 4.376 -7.375 1.00 94.38 224 ASP A C 1
ATOM 1844 O O . ASP A 1 224 ? -18.541 5.103 -7.255 1.00 94.38 224 ASP A O 1
ATOM 1848 N N . ILE A 1 225 ? -17.598 3.066 -7.109 1.00 91.56 225 ILE A N 1
ATOM 1849 C CA . ILE A 1 225 ? -18.820 2.361 -6.701 1.00 91.56 225 ILE A CA 1
ATOM 1850 C C . ILE A 1 225 ? -19.322 2.875 -5.347 1.00 91.56 225 ILE A C 1
ATOM 1852 O O . ILE A 1 225 ? -20.511 3.135 -5.182 1.00 91.56 225 ILE A O 1
ATOM 1856 N N . PHE A 1 226 ? -18.429 3.019 -4.366 1.00 90.69 226 PHE A N 1
ATOM 1857 C CA . PHE A 1 226 ? -18.806 3.373 -2.998 1.00 90.69 226 PHE A CA 1
ATOM 1858 C C . PHE A 1 226 ? -19.304 4.818 -2.876 1.00 90.69 226 PHE A C 1
ATOM 1860 O O . PHE A 1 226 ? -20.227 5.091 -2.111 1.00 90.69 226 PHE A O 1
ATOM 1867 N N . LEU A 1 227 ? -18.695 5.743 -3.618 1.00 90.25 227 LEU A N 1
ATOM 1868 C CA . LEU A 1 227 ? -19.028 7.168 -3.584 1.00 90.25 227 LEU A CA 1
ATOM 1869 C C . LEU A 1 227 ? -19.909 7.615 -4.756 1.00 90.25 227 LEU A C 1
ATOM 1871 O O . LEU A 1 227 ? -20.295 8.780 -4.797 1.00 90.25 227 LEU A O 1
ATOM 1875 N N . ASN A 1 228 ? -20.232 6.710 -5.684 1.00 90.62 228 ASN A N 1
ATOM 1876 C CA . ASN A 1 228 ? -20.984 6.983 -6.906 1.00 90.62 228 ASN A CA 1
ATOM 1877 C C . ASN A 1 228 ? -20.385 8.154 -7.715 1.00 90.62 228 ASN A C 1
ATOM 1879 O O . ASN A 1 228 ? -21.057 9.153 -7.977 1.00 90.62 228 ASN A O 1
ATOM 1883 N N . LEU A 1 229 ? -19.097 8.054 -8.071 1.00 90.00 229 LEU A N 1
ATOM 1884 C CA . LEU A 1 229 ? -18.350 9.156 -8.705 1.00 90.00 229 LEU A CA 1
ATOM 1885 C C . LEU A 1 229 ? -18.598 9.283 -10.217 1.00 90.00 229 LEU A C 1
ATOM 1887 O O . LEU A 1 229 ? -18.219 10.291 -10.815 1.00 90.00 229 LEU A O 1
ATOM 1891 N N . GLY A 1 230 ? -19.218 8.283 -10.848 1.00 91.50 230 GLY A N 1
ATOM 1892 C CA . GLY A 1 230 ? -19.502 8.276 -12.285 1.00 91.50 230 GLY A CA 1
ATOM 1893 C C . GLY A 1 230 ? -18.254 8.092 -13.158 1.00 91.50 230 GLY A C 1
ATOM 1894 O O . GLY A 1 230 ? -18.211 8.569 -14.294 1.00 91.50 230 GLY A O 1
ATOM 1895 N N . MET A 1 231 ? -17.221 7.426 -12.635 1.00 92.19 231 MET A N 1
ATOM 1896 C CA . MET A 1 231 ? -15.950 7.166 -13.320 1.00 92.19 231 MET A CA 1
ATOM 1897 C C . MET A 1 231 ? -15.922 5.838 -14.093 1.00 92.19 231 MET A C 1
ATOM 1899 O O . MET A 1 231 ? -14.922 5.559 -14.756 1.00 92.19 231 MET A O 1
ATOM 1903 N N . GLU A 1 232 ? -17.001 5.055 -14.067 1.00 92.56 232 GLU A N 1
ATOM 1904 C CA . GLU A 1 232 ? -17.127 3.726 -14.686 1.00 92.56 232 GLU A CA 1
ATOM 1905 C C . GLU A 1 232 ? -16.515 3.649 -16.093 1.00 92.56 232 GLU A C 1
ATOM 1907 O O . GLU A 1 232 ? -15.541 2.929 -16.306 1.00 92.56 232 GLU A O 1
ATOM 1912 N N . SER A 1 233 ? -16.975 4.477 -17.040 1.00 91.38 233 SER A N 1
ATOM 1913 C CA . SER A 1 233 ? -16.468 4.426 -18.423 1.00 91.38 233 SER A CA 1
ATOM 1914 C C . SER A 1 233 ? -14.959 4.691 -18.536 1.00 91.38 233 SER A C 1
ATOM 1916 O O .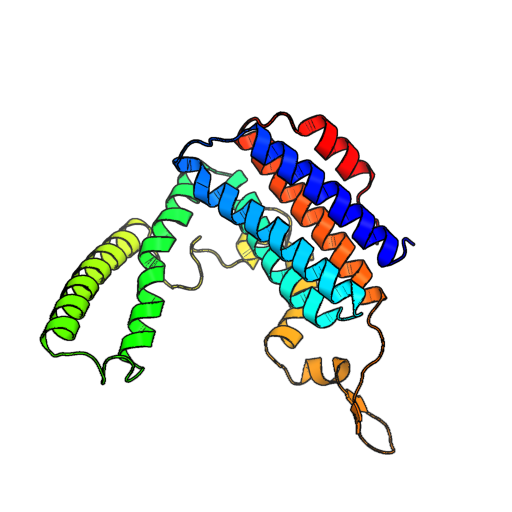 SER A 1 233 ? -14.287 4.184 -19.435 1.00 91.38 233 SER A O 1
ATOM 1918 N N . MET A 1 234 ? -14.401 5.518 -17.647 1.00 91.44 234 MET A N 1
ATOM 1919 C CA . MET A 1 234 ? -12.966 5.796 -17.599 1.00 91.44 234 MET A CA 1
ATOM 1920 C C . MET A 1 234 ? -12.197 4.604 -17.030 1.00 91.44 234 MET A C 1
ATOM 1922 O O . MET A 1 234 ? -11.145 4.254 -17.567 1.00 91.44 234 MET A O 1
ATOM 1926 N N . LEU A 1 235 ? -12.723 3.973 -15.981 1.00 91.94 235 LEU A N 1
ATOM 1927 C CA . LEU A 1 235 ? -12.138 2.793 -15.351 1.00 91.94 235 LEU A CA 1
ATOM 1928 C C . LEU A 1 235 ? -12.185 1.567 -16.269 1.00 91.94 235 LEU A C 1
ATOM 1930 O O . LEU A 1 235 ? -11.209 0.823 -16.321 1.00 91.94 235 LEU A O 1
ATOM 1934 N N . GLU A 1 236 ? -13.251 1.389 -17.050 1.00 92.00 236 GLU A N 1
ATOM 1935 C CA . GLU A 1 236 ? -13.343 0.348 -18.082 1.00 92.00 236 GLU A CA 1
ATOM 1936 C C . GLU A 1 236 ? -12.296 0.547 -19.185 1.00 92.00 236 GLU A C 1
ATOM 1938 O O . GLU A 1 236 ? -11.569 -0.383 -19.550 1.00 92.00 236 GLU A O 1
ATOM 1943 N N . ARG A 1 237 ? -12.146 1.787 -19.680 1.00 90.56 237 ARG A N 1
ATOM 1944 C CA . ARG A 1 237 ? -11.085 2.123 -20.644 1.00 90.56 237 ARG A CA 1
ATOM 1945 C C . ARG A 1 237 ? -9.702 1.856 -20.060 1.00 90.56 237 ARG A C 1
ATOM 1947 O O . ARG A 1 237 ? -8.856 1.296 -20.753 1.00 90.56 237 ARG A O 1
ATOM 1954 N N . ALA A 1 238 ? -9.466 2.220 -18.802 1.00 87.44 238 ALA A N 1
ATOM 1955 C CA . ALA A 1 238 ? -8.200 1.952 -18.128 1.00 87.44 238 ALA A CA 1
ATOM 1956 C C . ALA A 1 238 ? -7.940 0.447 -17.966 1.00 87.44 238 ALA A C 1
ATOM 1958 O O . ALA A 1 238 ? -6.835 -0.003 -18.260 1.00 87.44 238 ALA A O 1
ATOM 1959 N N . TYR A 1 239 ? -8.957 -0.340 -17.601 1.00 87.25 239 TYR A N 1
ATOM 1960 C CA . TYR A 1 239 ? -8.859 -1.796 -17.479 1.00 87.25 239 TYR A CA 1
ATOM 1961 C C . TYR A 1 239 ? -8.393 -2.449 -18.785 1.00 87.25 239 TYR A C 1
ATOM 1963 O O . TYR A 1 239 ? -7.480 -3.274 -18.787 1.00 87.25 239 TYR A O 1
ATOM 1971 N N . SER A 1 240 ? -8.947 -2.012 -19.922 1.00 88.00 240 SER A N 1
ATOM 1972 C CA . SER A 1 240 ? -8.542 -2.507 -21.247 1.00 88.00 240 SER A CA 1
ATOM 1973 C C . SER A 1 240 ? -7.083 -2.190 -21.613 1.00 88.00 240 SER A C 1
ATOM 1975 O O . SER A 1 240 ? -6.506 -2.845 -22.481 1.00 88.00 240 SER A O 1
ATOM 1977 N N . ARG A 1 241 ? -6.484 -1.197 -20.941 1.00 85.94 241 ARG A N 1
ATOM 1978 C CA . ARG A 1 241 ? -5.101 -0.743 -21.131 1.00 85.94 241 ARG A CA 1
ATOM 1979 C C . ARG A 1 241 ? -4.141 -1.299 -20.079 1.00 85.94 241 ARG A C 1
ATOM 1981 O O . ARG A 1 241 ? -2.971 -0.932 -20.138 1.00 85.94 241 ARG A O 1
ATOM 1988 N N . ILE A 1 242 ? -4.595 -2.144 -19.141 1.00 81.06 242 ILE A N 1
ATOM 1989 C CA . ILE A 1 242 ? -3.713 -2.730 -18.122 1.00 81.06 242 ILE A CA 1
ATOM 1990 C C . ILE A 1 242 ? -2.537 -3.413 -18.828 1.00 81.06 242 ILE A C 1
ATOM 1992 O O . ILE A 1 242 ? -2.755 -4.332 -19.629 1.00 81.06 242 ILE A O 1
ATOM 1996 N N . PRO A 1 243 ? -1.297 -2.980 -18.547 1.00 77.50 243 PRO A N 1
ATOM 1997 C CA . PRO A 1 243 ? -0.121 -3.622 -19.099 1.00 77.50 243 PRO A CA 1
ATOM 1998 C C . PRO A 1 243 ? -0.082 -5.095 -18.698 1.00 77.50 243 PRO A C 1
ATOM 2000 O O . PRO A 1 243 ? -0.203 -5.430 -17.521 1.00 77.50 243 PRO A O 1
ATOM 2003 N N . LYS A 1 244 ? 0.084 -5.980 -19.681 1.00 74.06 244 LYS A N 1
ATOM 2004 C CA . LYS A 1 244 ? 0.300 -7.406 -19.430 1.00 74.06 244 LYS A CA 1
ATOM 2005 C C . LYS A 1 244 ? 1.799 -7.643 -19.277 1.00 74.06 244 LYS A C 1
ATOM 2007 O O . LYS A 1 244 ? 2.565 -7.191 -20.133 1.00 74.06 244 LYS A O 1
ATOM 2012 N N . THR A 1 245 ? 2.179 -8.291 -18.181 1.00 57.84 245 THR A N 1
ATOM 2013 C CA . THR A 1 245 ? 3.531 -8.807 -17.951 1.00 57.84 245 THR A CA 1
ATOM 2014 C C . THR A 1 245 ? 3.797 -10.053 -18.783 1.00 57.84 245 THR A C 1
ATOM 2016 O O . THR A 1 245 ? 2.828 -10.776 -19.117 1.00 57.84 245 THR A O 1
#

Secondary structure (DSSP, 8-state):
---HHHHHHHHHHHHHHHHHHHHHHPSPPGGGHHHHHHHHHHHHHHHHHHHHHTTT-HHHHHHHHHHHHHHHHHHHHHTTSHHHHHHHHHHHHHHHHHHHHHHHHHS-TTTTS-HHHHHHHHHHHHHHHHHHHHHHHHHT---TT-TTSS-HHHHHHHTT-HHHHHHHHHHHHHHHTT-GGGHHHHEEEETTEEEE-----HHHHHHHHHHHHHHHHHHHHHHHHHHT-S-HHHHHHHHHTPPP-

Radius of gyration: 21.25 Å; chains: 1; bounding box: 59×39×58 Å

pLDDT: mean 89.77, std 7.91, range [57.72, 98.12]

Sequence (245 aa):
MSTVHELIYLNRDFRKSLEIGLERASPFPPHCWPLLYLAVKIARHQEALEVLALRDFGSEGGIILRSMFEATANLLWISKDPAPRLTRFVAFLAFDSQKYRDASQKWDAMSHLSAEDRQRIEQEFEHLKKEAKQIGDEFGFKSYEHWSGLSLKTMCKEIGWLERYDFLYKTYSDVSHSNIISSNKYLKFSESGVRLNREPQADECAMCLCEAFYYLWAAFSFIDIFLNLGMESMLERAYSRIPKT

Foldseek 3Di:
DDFLVRLLVLLVVLLVVLVVLVVVLPPDDPLCVVLVVLLVLLSVLLVVLNVCLVQLNLLVLLVSLVSLVLSLLLLLLCLVPVPVSSVLVVLLVLQLVVVVVVVVVVDCVCVPPDPVVVVVVVVVNVVSVVSNVVSCVVSVPPDNQCSPVDDSCVSCVVSVNNVVVVVSCVRRVCVVVVNVVCVVVQWDQDPVGIDGDPDRNRVSSSVSSLSSLVSSLSSSVSVCVVSVSVCVVVSVVSVVVRDDD

InterPro domains:
  IPR043733 Family of unknown function DUF5677 [PF18928] (34-191)

Organism: NCBI:txid1839801